Protein AF-H8MP81-F1 (afdb_monomer_lite)

Structure (mmCIF, N/CA/C/O backbone):
data_AF-H8MP81-F1
#
_entry.id   AF-H8MP81-F1
#
loop_
_atom_site.group_PDB
_atom_site.id
_atom_site.type_symbol
_atom_site.label_atom_id
_atom_site.label_alt_id
_atom_site.label_comp_id
_atom_site.label_asym_id
_atom_site.label_entity_id
_atom_site.label_seq_id
_atom_site.pdbx_PDB_ins_code
_atom_site.Cartn_x
_atom_site.Cartn_y
_atom_site.Cartn_z
_atom_site.occupancy
_atom_site.B_iso_or_equiv
_atom_site.auth_seq_id
_atom_site.auth_comp_id
_atom_site.auth_asym_id
_atom_site.auth_atom_id
_atom_site.pdbx_PDB_model_num
ATOM 1 N N . MET A 1 1 ? 24.046 58.058 51.907 1.00 34.78 1 MET A N 1
ATOM 2 C CA . MET A 1 1 ? 24.015 58.567 50.521 1.00 34.78 1 MET A CA 1
ATOM 3 C C . MET A 1 1 ? 23.680 57.389 49.616 1.00 34.78 1 MET A C 1
ATOM 5 O O . MET A 1 1 ? 24.263 56.331 49.802 1.00 34.78 1 MET A O 1
ATOM 9 N N . MET A 1 2 ? 22.664 57.561 48.766 1.00 28.52 2 MET A N 1
ATOM 10 C CA . MET A 1 2 ? 22.106 56.605 47.792 1.00 28.52 2 MET A CA 1
ATOM 11 C C . MET A 1 2 ? 23.199 55.930 46.937 1.00 28.52 2 MET A C 1
ATOM 13 O O . MET A 1 2 ? 24.209 56.555 46.632 1.00 28.52 2 MET A O 1
ATOM 17 N N . THR A 1 3 ? 23.035 54.682 46.492 1.00 39.72 3 THR A N 1
ATOM 18 C CA . THR A 1 3 ? 22.294 54.417 45.245 1.00 39.72 3 THR A CA 1
ATOM 19 C C . THR A 1 3 ? 21.855 52.957 45.099 1.00 39.72 3 THR A C 1
ATOM 21 O O . THR A 1 3 ? 22.598 52.015 45.353 1.00 39.72 3 THR A O 1
ATOM 24 N N . VAL A 1 4 ? 20.603 52.829 44.660 1.00 44.84 4 VAL A N 1
ATOM 25 C CA . VAL A 1 4 ? 19.911 51.641 44.158 1.00 44.84 4 VAL A CA 1
ATOM 26 C C . VAL A 1 4 ? 20.206 51.504 42.665 1.00 44.84 4 VAL A C 1
ATOM 28 O O . VAL A 1 4 ? 20.063 52.489 41.952 1.00 44.84 4 VAL A O 1
ATOM 31 N N . LEU A 1 5 ? 20.517 50.292 42.204 1.00 43.53 5 LEU A N 1
ATOM 32 C CA . LEU A 1 5 ? 20.349 49.778 40.833 1.00 43.53 5 LEU A CA 1
ATOM 33 C C . LEU A 1 5 ? 20.206 48.252 41.020 1.00 43.53 5 LEU A C 1
ATOM 35 O O . LEU A 1 5 ? 21.122 47.618 41.525 1.00 43.53 5 LEU A O 1
ATOM 39 N N . GLY A 1 6 ? 19.069 47.591 40.809 1.00 32.28 6 GLY A N 1
ATOM 40 C CA . GLY A 1 6 ? 18.076 47.801 39.761 1.00 32.28 6 GLY A CA 1
ATOM 41 C C . GLY A 1 6 ? 18.471 46.938 38.565 1.00 32.28 6 GLY A C 1
ATOM 42 O O . GLY A 1 6 ? 19.301 47.357 37.769 1.00 32.28 6 GLY A O 1
ATOM 43 N N . GLY A 1 7 ? 17.918 45.727 38.452 1.00 33.25 7 GLY A N 1
ATOM 44 C CA . GLY A 1 7 ? 18.280 44.824 37.357 1.00 33.25 7 GLY A CA 1
ATOM 45 C C . GLY A 1 7 ? 17.486 43.525 37.336 1.00 33.25 7 GLY A C 1
ATOM 46 O O . GLY A 1 7 ? 17.995 42.485 37.728 1.00 33.25 7 GLY A O 1
ATOM 47 N N . LEU A 1 8 ? 16.226 43.642 36.910 1.00 37.16 8 LEU A N 1
ATOM 48 C CA . LEU A 1 8 ? 15.264 42.611 36.505 1.00 37.16 8 LEU A CA 1
ATOM 49 C C . LEU A 1 8 ? 15.787 41.159 36.418 1.00 37.16 8 LEU A C 1
ATOM 51 O O . LEU A 1 8 ? 16.390 40.755 35.423 1.00 37.16 8 LEU A O 1
ATOM 55 N N . LEU A 1 9 ? 15.380 40.328 37.379 1.00 33.88 9 LEU A N 1
ATOM 56 C CA . LEU A 1 9 ? 15.193 38.897 37.147 1.00 33.88 9 LEU A CA 1
ATOM 57 C C . LEU A 1 9 ? 13.964 38.733 36.246 1.00 33.88 9 LEU A C 1
ATOM 59 O O . LEU A 1 9 ? 12.824 38.785 36.707 1.00 33.88 9 LEU A O 1
ATOM 63 N N . TRP A 1 10 ? 14.202 38.555 34.947 1.00 36.31 10 TRP A N 1
ATOM 64 C CA . TRP A 1 10 ? 13.213 37.971 34.051 1.00 36.31 10 TRP A CA 1
ATOM 65 C C . TRP A 1 10 ? 12.932 36.548 34.533 1.00 36.31 10 TRP A C 1
ATOM 67 O O . TRP A 1 10 ? 13.616 35.595 34.165 1.00 36.31 10 TRP A O 1
ATOM 77 N N . VAL A 1 11 ? 11.911 36.403 35.374 1.00 35.88 11 VAL A N 1
ATOM 78 C CA . VAL A 1 11 ? 11.232 35.127 35.564 1.00 35.88 11 VAL A CA 1
ATOM 79 C C . VAL A 1 11 ? 10.499 34.862 34.255 1.00 35.88 11 VAL A C 1
ATOM 81 O O . VAL A 1 11 ? 9.340 35.228 34.073 1.00 35.88 11 VAL A O 1
ATOM 84 N N . LEU A 1 12 ? 11.209 34.262 33.300 1.00 34.91 12 LEU A N 1
ATOM 85 C CA . LEU A 1 12 ? 10.571 33.491 32.249 1.00 34.91 12 LEU A CA 1
ATOM 86 C C . LEU A 1 12 ? 9.786 32.403 32.974 1.00 34.91 12 LEU A C 1
ATOM 88 O O . LEU A 1 12 ? 10.341 31.393 33.405 1.00 34.91 12 LEU A O 1
ATOM 92 N N . ALA A 1 13 ? 8.490 32.647 33.146 1.00 37.44 13 ALA A N 1
ATOM 93 C CA . ALA A 1 13 ? 7.518 31.607 33.387 1.00 37.44 13 ALA A CA 1
ATOM 94 C C . ALA A 1 13 ? 7.600 30.654 32.189 1.00 37.44 13 ALA A C 1
ATOM 96 O O . ALA A 1 13 ? 6.903 30.812 31.188 1.00 37.44 13 ALA A O 1
ATOM 97 N N . ALA A 1 14 ? 8.514 29.689 32.269 1.00 35.19 14 ALA A N 1
ATOM 98 C CA . ALA A 1 14 ? 8.472 28.499 31.456 1.00 35.19 14 ALA A CA 1
ATOM 99 C C . ALA A 1 14 ? 7.165 27.803 31.833 1.00 35.19 14 ALA A C 1
ATOM 101 O O . ALA A 1 14 ? 7.083 27.080 32.824 1.00 35.19 14 ALA A O 1
ATOM 102 N N . THR A 1 15 ? 6.107 28.084 31.070 1.00 37.59 15 THR A N 1
ATOM 103 C CA . THR A 1 15 ? 4.918 27.241 31.052 1.00 37.59 15 THR A CA 1
ATOM 104 C C . THR A 1 15 ? 5.414 25.809 30.889 1.00 37.59 15 THR A C 1
ATOM 106 O O . THR A 1 15 ? 6.125 25.547 29.910 1.00 37.59 15 THR A O 1
ATOM 109 N N . PRO A 1 16 ? 5.120 24.895 31.826 1.00 38.50 16 PRO A N 1
ATOM 110 C CA . PRO A 1 16 ? 5.624 23.542 31.724 1.00 38.50 16 PRO A CA 1
ATOM 111 C C . PRO A 1 16 ? 5.117 22.956 30.408 1.00 38.50 16 PRO A C 1
ATOM 113 O O . PRO A 1 16 ? 3.931 23.049 30.080 1.00 38.50 16 PRO A O 1
ATOM 116 N N . VAL A 1 17 ? 6.037 22.391 29.628 1.00 42.25 17 VAL A N 1
ATOM 117 C CA . VAL A 1 17 ? 5.762 21.633 28.405 1.00 42.25 17 VAL A CA 1
ATOM 118 C C . VAL A 1 17 ? 5.064 20.331 28.811 1.00 42.25 17 VAL A C 1
ATOM 120 O O . VAL A 1 17 ? 5.623 19.245 28.760 1.00 42.25 17 VAL A O 1
ATOM 123 N N . ALA A 1 18 ? 3.822 20.436 29.266 1.00 49.28 18 ALA A N 1
ATOM 124 C CA . ALA A 1 18 ? 2.938 19.318 29.544 1.00 49.28 18 ALA A CA 1
ATOM 125 C C . ALA A 1 18 ? 2.019 19.139 28.333 1.00 49.28 18 ALA A C 1
ATOM 127 O O . ALA A 1 18 ? 0.851 19.508 28.396 1.00 49.28 18 ALA A O 1
ATOM 128 N N . LYS A 1 19 ? 2.540 18.698 27.177 1.00 52.09 19 LYS A N 1
ATOM 129 C CA . LYS A 1 19 ? 1.714 18.654 25.949 1.00 52.09 19 LYS A CA 1
ATOM 130 C C . LYS A 1 19 ? 1.738 17.383 25.092 1.00 52.09 19 LYS A C 1
ATOM 132 O O . LYS A 1 19 ? 0.709 17.136 24.477 1.00 52.09 19 LYS A O 1
ATOM 137 N N . PRO A 1 20 ? 2.763 16.507 25.077 1.00 67.19 20 PRO A N 1
ATOM 138 C CA . PRO A 1 20 ? 2.643 15.268 24.301 1.00 67.19 20 PRO A CA 1
ATOM 139 C C . PRO A 1 20 ? 1.591 14.318 24.892 1.00 67.19 20 PRO A C 1
ATOM 141 O O . PRO A 1 20 ? 0.721 13.836 24.174 1.00 67.19 20 PRO A O 1
ATOM 144 N N . GLN A 1 21 ? 1.633 14.107 26.212 1.00 81.94 21 GLN A N 1
ATOM 145 C CA . GLN A 1 21 ? 0.757 13.147 26.884 1.00 81.94 21 GLN A CA 1
ATOM 146 C C . GLN A 1 21 ? -0.683 13.661 27.016 1.00 81.94 21 GLN A C 1
ATOM 148 O O . GLN A 1 21 ? -1.619 12.931 26.715 1.00 81.94 21 GLN A O 1
ATOM 153 N N . GLY A 1 22 ? -0.871 14.936 27.377 1.00 84.75 22 GLY A N 1
ATOM 154 C CA . GLY A 1 22 ? -2.209 15.516 27.540 1.00 84.75 22 GLY A CA 1
ATOM 155 C C . GLY A 1 22 ? -3.032 15.526 26.247 1.00 84.75 22 GLY A C 1
ATOM 156 O O . GLY A 1 22 ? -4.231 15.263 26.280 1.00 84.75 22 GLY A O 1
ATOM 157 N N . GLU A 1 23 ? -2.396 15.764 25.095 1.00 88.88 23 GLU A N 1
ATOM 158 C CA . GLU A 1 23 ? -3.060 15.660 23.789 1.00 88.88 23 GLU A CA 1
ATOM 159 C C . GLU A 1 23 ? -3.411 14.209 23.432 1.00 88.88 23 GLU A C 1
ATOM 161 O O . GLU A 1 23 ? -4.484 13.959 22.881 1.00 88.88 23 GLU A O 1
ATOM 166 N N . MET A 1 24 ? -2.540 13.248 23.764 1.00 90.06 24 MET A N 1
ATOM 167 C CA . MET A 1 24 ? -2.829 11.824 23.575 1.00 90.06 24 MET A CA 1
ATOM 168 C C . MET A 1 24 ? -4.005 11.370 24.440 1.00 90.06 24 MET A C 1
ATOM 170 O O . MET A 1 24 ? -4.917 10.727 23.927 1.00 90.06 24 MET A O 1
ATOM 174 N N . ASP A 1 25 ? -4.030 11.745 25.717 1.00 92.50 25 ASP A N 1
ATOM 175 C CA . ASP A 1 25 ? -5.102 11.376 26.644 1.00 92.50 25 ASP A CA 1
ATOM 176 C C . ASP A 1 25 ? -6.438 12.017 26.239 1.00 92.50 25 ASP A C 1
ATOM 178 O O . ASP A 1 25 ? -7.484 11.362 26.266 1.00 92.50 25 ASP A O 1
ATOM 182 N N . ALA A 1 26 ? -6.411 13.279 25.793 1.00 93.44 26 ALA A N 1
ATOM 183 C CA . ALA A 1 26 ? -7.585 13.959 25.254 1.00 93.44 26 ALA A CA 1
ATOM 184 C C . ALA A 1 26 ? -8.108 13.269 23.986 1.00 93.44 26 ALA A C 1
ATOM 186 O O . ALA A 1 26 ? -9.315 13.054 23.863 1.00 93.44 26 ALA A O 1
ATOM 187 N N . ALA A 1 27 ? -7.217 12.870 23.074 1.00 95.12 27 ALA A N 1
ATOM 188 C CA . ALA A 1 27 ? -7.598 12.134 21.875 1.00 95.12 27 ALA A CA 1
ATOM 189 C C . ALA A 1 27 ? -8.156 10.739 22.216 1.00 95.12 27 ALA A C 1
ATOM 191 O O . ALA A 1 27 ? -9.198 10.360 21.692 1.00 95.12 27 ALA A O 1
ATOM 192 N N . LEU A 1 28 ? -7.551 9.996 23.149 1.00 96.06 28 LEU A N 1
ATOM 193 C CA . LEU A 1 28 ? -8.087 8.711 23.618 1.00 96.06 28 LEU A CA 1
ATOM 194 C C . LEU A 1 28 ? -9.471 8.863 24.264 1.00 96.06 28 LEU A C 1
ATOM 196 O O . LEU A 1 28 ? -10.372 8.063 24.013 1.00 96.06 28 LEU A O 1
ATOM 200 N N . LYS A 1 29 ? -9.680 9.919 25.056 1.00 95.69 29 LYS A N 1
ATOM 201 C CA . LYS A 1 29 ? -10.996 10.240 25.621 1.00 95.69 29 LYS A CA 1
ATOM 202 C C . LYS A 1 29 ? -12.010 10.573 24.523 1.00 95.69 29 LYS A C 1
ATOM 204 O O . LYS A 1 29 ? -13.138 10.090 24.571 1.00 95.69 29 LYS A O 1
ATOM 209 N N . ALA A 1 30 ? -11.599 11.342 23.517 1.00 95.62 30 ALA A N 1
ATOM 210 C CA . ALA A 1 30 ? -12.422 11.682 22.363 1.00 95.62 30 ALA A CA 1
ATOM 211 C C . ALA A 1 30 ? -12.805 10.449 21.526 1.00 95.62 30 ALA A C 1
ATOM 213 O O . ALA A 1 30 ? -13.940 10.376 21.068 1.00 95.62 30 ALA A O 1
ATOM 214 N N . VAL A 1 31 ? -11.924 9.450 21.394 1.00 96.19 31 VAL A N 1
ATOM 215 C CA . VAL A 1 31 ? -12.270 8.146 20.794 1.00 96.19 31 VAL A CA 1
ATOM 216 C C . VAL A 1 31 ? -13.398 7.460 21.571 1.00 96.19 31 VAL A C 1
ATOM 218 O O . VAL A 1 31 ? -14.318 6.917 20.964 1.00 96.19 31 VAL A O 1
ATOM 221 N N . LYS A 1 32 ? -13.360 7.516 22.907 1.00 94.75 32 LYS A N 1
ATOM 222 C CA . LYS A 1 32 ? -14.343 6.843 23.765 1.00 94.75 32 LYS A CA 1
ATOM 223 C C . LYS A 1 32 ? -15.729 7.481 23.710 1.00 94.75 32 LYS A C 1
ATOM 225 O O . LYS A 1 32 ? -16.732 6.775 23.628 1.00 94.75 32 LYS A O 1
ATOM 230 N N . THR A 1 33 ? -15.784 8.809 23.821 1.00 94.44 33 THR A N 1
ATOM 231 C CA . THR A 1 33 ? -17.034 9.544 24.089 1.00 94.44 33 THR A CA 1
ATOM 232 C C . THR A 1 33 ? -17.456 10.499 22.978 1.00 94.44 33 THR A C 1
ATOM 234 O O . THR A 1 33 ? -18.551 11.046 23.043 1.00 94.44 33 THR A O 1
ATOM 237 N N . GLY A 1 34 ? -16.589 10.768 22.001 1.00 92.00 34 GLY A N 1
ATOM 238 C CA . GLY A 1 34 ? -16.862 11.716 20.926 1.00 92.00 34 GLY A CA 1
ATOM 239 C C . GLY A 1 34 ? -17.857 11.184 19.897 1.00 92.00 34 GLY A C 1
ATOM 240 O O . GLY A 1 34 ? -18.034 9.974 19.731 1.00 92.00 34 GLY A O 1
ATOM 241 N N . ASP A 1 35 ? -18.479 12.103 19.160 1.00 94.94 35 ASP A N 1
ATOM 242 C CA . ASP A 1 35 ? -19.270 11.777 17.973 1.00 94.94 35 ASP A CA 1
ATOM 243 C C . ASP A 1 35 ? -18.386 11.283 16.811 1.00 94.94 35 ASP A C 1
ATOM 245 O O . ASP A 1 35 ? -17.156 11.303 16.878 1.00 94.94 35 ASP A O 1
ATOM 249 N N . ALA A 1 36 ? -19.001 10.825 15.718 1.00 91.44 36 ALA A N 1
ATOM 250 C CA . ALA A 1 36 ? -18.266 10.235 14.596 1.00 91.44 36 ALA A CA 1
ATOM 251 C C . ALA A 1 36 ? -17.213 11.181 13.987 1.00 91.44 36 ALA A C 1
ATOM 253 O O . ALA A 1 36 ? -16.155 10.726 13.549 1.00 91.44 36 ALA A O 1
ATOM 254 N N . LYS A 1 37 ? -17.480 12.493 13.966 1.00 93.62 37 LYS A N 1
ATOM 255 C CA . LYS A 1 37 ? -16.537 13.493 13.451 1.00 93.62 37 LYS A CA 1
ATOM 256 C C . LYS A 1 37 ? -15.353 13.655 14.405 1.00 93.62 37 LYS A C 1
ATOM 258 O O . LYS A 1 37 ? -14.206 13.503 13.995 1.00 93.62 37 LYS A O 1
ATOM 263 N N . THR A 1 38 ? -15.642 13.857 15.685 1.00 95.12 38 THR A N 1
ATOM 264 C CA . THR A 1 38 ? -14.655 14.027 16.754 1.00 95.12 38 THR A CA 1
ATOM 265 C C . THR A 1 38 ? -13.757 12.797 16.892 1.00 95.12 38 THR A C 1
ATOM 267 O O . THR A 1 38 ? -12.546 12.933 17.068 1.00 95.12 38 THR A O 1
ATOM 270 N N . ARG A 1 39 ? -14.310 11.583 16.751 1.00 95.31 39 ARG A N 1
ATOM 271 C CA . ARG A 1 39 ? -13.523 10.339 16.761 1.00 95.31 39 ARG A CA 1
ATOM 272 C C . ARG A 1 39 ? -12.552 10.258 15.589 1.00 95.31 39 ARG A C 1
ATOM 274 O O . ARG A 1 39 ? -11.394 9.908 15.797 1.00 95.31 39 ARG A O 1
ATOM 281 N N . LYS A 1 40 ? -12.974 10.626 14.373 1.00 92.75 40 LYS A N 1
ATOM 282 C CA . LYS A 1 40 ? -12.080 10.663 13.200 1.00 92.75 40 LYS A CA 1
ATOM 283 C C . LYS A 1 40 ? -10.907 11.624 13.401 1.00 92.75 40 LYS A C 1
ATOM 285 O O . LYS A 1 40 ? -9.766 11.250 13.122 1.00 92.75 40 LYS A O 1
ATOM 290 N N . ASP A 1 41 ? -11.164 12.811 13.946 1.00 93.06 41 ASP A N 1
ATOM 291 C CA . ASP A 1 41 ? -10.116 13.789 14.265 1.00 93.06 41 ASP A CA 1
ATOM 292 C C . ASP A 1 41 ? -9.168 13.271 15.364 1.00 93.06 41 ASP A C 1
ATOM 294 O O . ASP A 1 41 ? -7.943 13.440 15.290 1.00 93.06 41 ASP A O 1
ATOM 298 N N . ALA A 1 42 ? -9.714 12.564 16.357 1.00 95.12 42 ALA A N 1
ATOM 299 C CA . ALA A 1 42 ? -8.934 11.916 17.403 1.00 95.12 42 ALA A CA 1
ATOM 300 C C . ALA A 1 42 ? -8.028 10.806 16.842 1.00 95.12 42 ALA A C 1
ATOM 302 O O . ALA A 1 42 ? -6.826 10.810 17.108 1.00 95.12 42 ALA A O 1
ATOM 303 N N . TYR A 1 43 ? -8.548 9.911 15.998 1.00 94.38 43 TYR A N 1
ATOM 304 C CA . TYR A 1 43 ? -7.752 8.890 15.306 1.00 94.38 43 TYR A CA 1
ATOM 305 C C . TYR A 1 43 ? -6.629 9.507 14.465 1.00 94.38 43 TYR A C 1
ATOM 307 O O . TYR A 1 43 ? -5.493 9.035 14.521 1.00 94.38 43 TYR A O 1
ATOM 315 N N . ALA A 1 44 ? -6.905 10.590 13.729 1.00 90.88 44 ALA A N 1
ATOM 316 C CA . ALA A 1 44 ? -5.884 11.304 12.963 1.00 90.88 44 ALA A CA 1
ATOM 317 C C . ALA A 1 44 ? -4.771 11.859 13.870 1.00 90.88 44 ALA A C 1
ATOM 319 O O . ALA A 1 44 ? -3.586 11.780 13.535 1.00 90.88 44 ALA A O 1
ATOM 320 N N . THR A 1 45 ? -5.144 12.395 15.033 1.00 91.81 45 THR A N 1
ATOM 321 C CA . THR A 1 45 ? -4.203 12.905 16.040 1.00 91.81 45 THR A CA 1
ATOM 322 C C . THR A 1 45 ? -3.337 11.780 16.607 1.00 91.81 45 THR A C 1
ATOM 324 O O . THR A 1 45 ? -2.109 11.879 16.585 1.00 91.81 45 THR A O 1
ATOM 327 N N . LEU A 1 46 ? -3.949 10.671 17.029 1.00 91.50 46 LEU A N 1
ATOM 328 C CA . LEU A 1 46 ? -3.249 9.492 17.553 1.00 91.50 46 LEU A CA 1
ATOM 329 C C . LEU A 1 46 ? -2.303 8.882 16.508 1.00 91.50 46 LEU A C 1
ATOM 331 O O . LEU A 1 46 ? -1.156 8.552 16.820 1.00 91.50 46 LEU A O 1
ATOM 335 N N . TRP A 1 47 ? -2.733 8.816 15.244 1.00 88.25 47 TRP A N 1
ATOM 336 C CA . TRP A 1 47 ? -1.893 8.370 14.136 1.00 88.25 47 TRP A CA 1
ATOM 337 C C . TRP A 1 47 ? -0.636 9.235 13.976 1.00 88.25 47 TRP A C 1
ATOM 339 O O . TRP A 1 47 ? 0.473 8.690 13.917 1.00 88.25 47 TRP A O 1
ATOM 349 N N . LYS A 1 48 ? -0.796 10.568 13.929 1.00 87.06 48 LYS A N 1
ATOM 350 C CA . LYS A 1 48 ? 0.313 11.535 13.800 1.00 87.06 48 LYS A CA 1
ATOM 351 C C . LYS A 1 48 ? 1.302 11.444 14.963 1.00 87.06 48 LYS A C 1
ATOM 353 O O . LYS A 1 48 ? 2.485 11.706 14.776 1.00 87.06 48 LYS A O 1
ATOM 358 N N . ARG A 1 49 ? 0.828 11.043 16.144 1.00 85.31 49 ARG A N 1
ATOM 359 C CA . ARG A 1 49 ? 1.644 10.808 17.345 1.00 85.31 49 ARG A CA 1
ATOM 360 C C . ARG A 1 49 ? 2.277 9.412 17.403 1.00 85.31 49 ARG A C 1
ATOM 362 O O . ARG A 1 49 ? 2.953 9.101 18.374 1.00 85.31 49 ARG A O 1
ATOM 369 N N . GLY A 1 50 ? 2.098 8.587 16.371 1.00 83.25 50 GLY A N 1
ATOM 370 C CA . GLY A 1 50 ? 2.743 7.276 16.267 1.00 83.25 50 GLY A CA 1
ATOM 371 C C . GLY A 1 50 ? 2.016 6.139 16.988 1.00 83.25 50 GLY A C 1
ATOM 372 O O . GLY A 1 50 ? 2.568 5.048 17.073 1.00 83.25 50 GLY A O 1
ATOM 373 N N . MET A 1 51 ? 0.784 6.342 17.471 1.00 86.81 51 MET A N 1
ATOM 374 C CA . MET A 1 51 ? 0.006 5.269 18.100 1.00 86.81 51 MET A CA 1
ATOM 375 C C . MET A 1 51 ? -0.420 4.224 17.066 1.00 86.81 51 MET A C 1
ATOM 377 O O . MET A 1 51 ? -0.973 4.576 16.021 1.00 86.81 51 MET A O 1
ATOM 381 N N . ARG A 1 52 ? -0.149 2.951 17.348 1.00 86.75 52 ARG A N 1
ATOM 382 C CA . ARG A 1 52 ? -0.475 1.808 16.490 1.00 86.75 52 ARG A CA 1
ATOM 383 C C . ARG A 1 52 ? -0.958 0.656 17.357 1.00 86.75 52 ARG A C 1
ATOM 385 O O . ARG A 1 52 ? -0.447 0.468 18.462 1.00 86.75 52 ARG A O 1
ATOM 392 N N . VAL A 1 53 ? -1.875 -0.150 16.835 1.00 89.44 53 VAL A N 1
ATOM 393 C CA . VAL A 1 53 ? -2.221 -1.429 17.466 1.00 89.44 53 VAL A CA 1
ATOM 394 C C . VAL A 1 53 ? -1.135 -2.439 17.120 1.00 89.44 53 VAL A C 1
ATOM 396 O O . VAL A 1 53 ? -0.811 -2.637 15.949 1.00 89.44 53 VAL A O 1
ATOM 399 N N . SER A 1 54 ? -0.561 -3.075 18.139 1.00 82.44 54 SER A N 1
ATOM 400 C CA . SER A 1 54 ? 0.412 -4.147 17.927 1.00 82.44 54 SER A CA 1
ATOM 401 C C . SER A 1 54 ? -0.315 -5.417 17.496 1.00 82.44 54 SER A C 1
ATOM 403 O O . SER A 1 54 ? -1.137 -5.939 18.243 1.00 82.44 54 SER A O 1
ATOM 405 N N . ILE A 1 55 ? -0.003 -5.906 16.297 1.00 82.44 55 ILE A N 1
ATOM 406 C CA . ILE A 1 55 ? -0.517 -7.170 15.765 1.00 82.44 55 ILE A CA 1
ATOM 407 C C . ILE A 1 55 ? 0.651 -8.163 15.719 1.00 82.44 55 ILE A C 1
ATOM 409 O O . ILE A 1 55 ? 1.716 -7.803 15.200 1.00 82.44 55 ILE A O 1
ATOM 413 N N . PRO A 1 56 ? 0.503 -9.389 16.252 1.00 79.62 56 PRO A N 1
ATOM 414 C CA . PRO A 1 56 ? 1.554 -10.393 16.169 1.00 79.62 56 PRO A CA 1
ATOM 415 C C . PRO A 1 56 ? 1.930 -10.667 14.709 1.00 79.62 56 PRO A C 1
ATOM 417 O O . PRO A 1 56 ? 1.065 -10.825 13.852 1.00 79.62 56 PRO A O 1
ATOM 420 N N . ARG A 1 57 ? 3.234 -10.747 14.415 1.00 65.38 57 ARG A N 1
ATOM 421 C CA . ARG A 1 57 ? 3.724 -10.999 13.045 1.00 65.38 57 ARG A CA 1
ATOM 422 C C . ARG A 1 57 ? 3.391 -12.403 12.532 1.00 65.38 57 ARG A C 1
ATOM 424 O O . ARG A 1 57 ? 3.349 -12.606 11.324 1.00 65.38 57 ARG A O 1
ATOM 431 N N . VAL A 1 58 ? 3.188 -13.347 13.449 1.00 63.81 58 VAL A N 1
ATOM 432 C CA . VAL A 1 58 ? 2.857 -14.749 13.187 1.00 63.81 58 VAL A CA 1
ATOM 433 C C . VAL A 1 58 ? 1.745 -15.114 14.165 1.00 63.81 58 VAL A C 1
ATOM 435 O O . VAL A 1 58 ? 2.015 -15.400 15.327 1.00 63.81 58 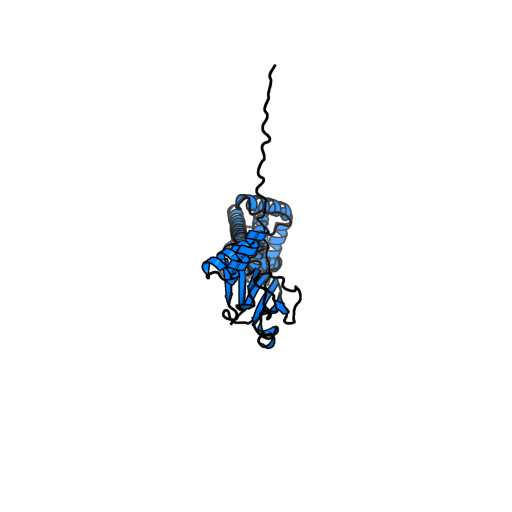VAL A O 1
ATOM 438 N N . ALA A 1 59 ? 0.490 -15.010 13.741 1.00 61.38 59 ALA A N 1
ATOM 439 C CA . ALA A 1 59 ? -0.646 -15.456 14.541 1.00 61.38 59 ALA A CA 1
ATOM 440 C C . ALA A 1 59 ? -1.596 -16.241 13.647 1.00 61.38 59 ALA A C 1
ATOM 442 O O . ALA A 1 59 ? -2.345 -15.649 12.883 1.00 61.38 59 ALA A O 1
ATOM 443 N N . SER A 1 60 ? -1.534 -17.567 13.737 1.00 64.69 60 SER A N 1
ATOM 444 C CA . SER A 1 60 ? -2.590 -18.466 13.260 1.00 64.69 60 SER A CA 1
ATOM 445 C C . SER A 1 60 ? -3.737 -18.576 14.278 1.00 64.69 60 SER A C 1
ATOM 447 O O . SER A 1 60 ? -4.881 -18.839 13.915 1.00 64.69 60 SER A O 1
ATOM 449 N N . GLU A 1 61 ? -3.443 -18.331 15.556 1.00 86.25 61 GLU A N 1
ATOM 450 C CA . GLU A 1 61 ? -4.392 -18.369 16.670 1.00 86.25 61 GLU A CA 1
ATOM 451 C C . GLU A 1 61 ? -5.087 -17.010 16.888 1.00 86.25 61 GLU A C 1
ATOM 453 O O . GLU A 1 61 ? -4.475 -15.958 16.669 1.00 86.25 61 GLU A O 1
ATOM 458 N N . PRO A 1 62 ? -6.345 -17.000 17.372 1.00 93.19 62 PRO A N 1
ATOM 459 C CA . PRO A 1 62 ? -6.985 -15.800 17.897 1.00 93.19 62 PRO A CA 1
ATOM 460 C C . PRO A 1 62 ? -6.162 -15.129 18.998 1.00 93.19 62 PRO A C 1
ATOM 462 O O . PRO A 1 62 ? -5.622 -15.797 19.879 1.00 93.19 62 PRO A O 1
ATOM 465 N N . PHE A 1 63 ? -6.144 -13.801 19.009 1.00 94.25 63 PHE A N 1
ATOM 466 C CA . PHE A 1 63 ? -5.511 -13.006 20.055 1.00 94.25 63 PHE A CA 1
ATOM 467 C C . PHE A 1 63 ? -6.425 -11.875 20.527 1.00 94.25 63 PHE A C 1
ATOM 469 O O . PHE A 1 63 ? -7.251 -11.349 19.783 1.00 94.25 63 PHE A O 1
ATOM 476 N N . ALA A 1 64 ? -6.267 -11.507 21.794 1.00 93.81 64 ALA A N 1
ATOM 477 C CA . ALA A 1 64 ? -7.037 -10.455 22.436 1.00 93.81 64 ALA A CA 1
ATOM 478 C C . ALA A 1 64 ? -6.396 -9.081 22.190 1.00 93.81 64 ALA A C 1
ATOM 480 O O . ALA A 1 64 ? -5.228 -8.856 22.509 1.00 93.81 64 ALA A O 1
ATOM 481 N N . LEU A 1 65 ? -7.178 -8.143 21.667 1.00 93.31 65 LEU A N 1
ATOM 482 C CA . LEU A 1 65 ? -6.827 -6.737 21.534 1.00 93.31 65 LEU A CA 1
ATOM 483 C C . LEU A 1 65 ? -7.420 -5.938 22.691 1.00 93.31 65 LEU A C 1
ATOM 485 O O . LEU A 1 65 ? -8.618 -5.998 22.975 1.00 93.31 65 LEU A O 1
ATOM 489 N N . GLN A 1 66 ? -6.558 -5.157 23.334 1.00 90.44 66 GLN A N 1
ATOM 490 C CA . GLN A 1 66 ? -6.912 -4.282 24.444 1.00 90.44 66 GLN A CA 1
ATOM 491 C C . GLN A 1 66 ? -6.798 -2.816 24.031 1.00 90.44 66 GLN A C 1
ATOM 493 O O . GLN A 1 66 ? -5.905 -2.431 23.272 1.00 90.44 66 GLN A O 1
ATOM 498 N N . GLY A 1 67 ? -7.712 -1.996 24.547 1.00 90.19 67 GLY A N 1
ATOM 499 C CA . GLY A 1 67 ? -7.659 -0.549 24.390 1.00 90.19 67 GLY A CA 1
ATOM 500 C C . GLY A 1 67 ? -6.670 0.068 25.386 1.00 90.19 67 GLY A C 1
ATOM 501 O O . GLY A 1 67 ? -6.632 -0.350 26.546 1.00 90.19 67 GLY A O 1
ATOM 502 N N . PRO A 1 68 ? -5.860 1.060 24.984 1.00 91.69 68 PRO A N 1
ATOM 503 C CA . PRO A 1 68 ? -4.917 1.705 25.890 1.00 91.69 68 PRO A CA 1
ATOM 504 C C . PRO A 1 68 ? -5.621 2.658 26.868 1.00 91.69 68 PRO A C 1
ATOM 506 O O . PRO A 1 68 ? -6.560 3.370 26.503 1.00 91.69 68 PRO A O 1
ATOM 509 N N . GLY A 1 69 ? -5.114 2.731 28.103 1.00 90.12 69 GLY A N 1
ATOM 510 C CA . GLY A 1 69 ? -5.509 3.735 29.097 1.00 90.12 69 GLY A CA 1
ATOM 511 C C . GLY A 1 69 ? -7.022 3.806 29.309 1.00 90.12 69 GLY A C 1
ATOM 512 O O . GLY A 1 69 ? -7.652 2.835 29.725 1.00 90.12 69 GLY A O 1
ATOM 513 N N . VAL A 1 70 ? -7.620 4.957 28.986 1.00 91.75 70 VAL A N 1
ATOM 514 C CA . VAL A 1 70 ? -9.066 5.201 29.145 1.00 91.75 70 VAL A CA 1
ATOM 515 C C . VAL A 1 70 ? -9.951 4.307 28.269 1.00 91.75 70 VAL A C 1
ATOM 517 O O . VAL A 1 70 ? -11.141 4.189 28.560 1.00 91.75 70 VAL A O 1
ATOM 520 N N . LEU A 1 71 ? -9.402 3.674 27.228 1.00 92.38 71 LEU A N 1
ATOM 521 C CA . LEU A 1 71 ? -10.105 2.725 26.355 1.00 92.38 71 LEU A CA 1
ATOM 522 C C . LEU A 1 71 ? -10.021 1.273 26.843 1.00 92.38 71 LEU A C 1
ATOM 524 O O . LEU A 1 71 ? -10.584 0.390 26.202 1.00 92.38 71 LEU A O 1
ATOM 528 N N . SER A 1 72 ? -9.322 1.005 27.948 1.00 90.94 72 SER A N 1
ATOM 529 C CA . SER A 1 72 ? -9.259 -0.342 28.523 1.00 90.94 72 SER A CA 1
ATOM 530 C C . SER A 1 72 ? -10.652 -0.857 28.901 1.00 90.94 72 SER A C 1
ATOM 532 O O . SER A 1 72 ? -11.522 -0.096 29.338 1.00 90.94 72 SER A O 1
ATOM 534 N N . CYS A 1 73 ? -10.860 -2.160 28.708 1.00 89.19 73 CYS A N 1
ATOM 535 C CA . CYS A 1 73 ? -12.121 -2.833 28.982 1.00 89.19 73 CYS A CA 1
ATOM 536 C C . CYS A 1 73 ? -11.861 -4.198 29.632 1.00 89.19 73 CYS A C 1
ATOM 538 O O . CYS A 1 73 ? -10.881 -4.848 29.266 1.00 89.19 73 CYS A O 1
ATOM 540 N N . PRO A 1 74 ? -12.727 -4.676 30.547 1.00 90.31 74 PRO A N 1
ATOM 541 C CA . PRO A 1 74 ? -12.602 -6.030 31.089 1.00 90.31 74 PRO A CA 1
ATOM 542 C C . PRO A 1 74 ? -12.651 -7.107 29.997 1.00 90.31 74 PRO A C 1
ATOM 544 O O . PRO A 1 74 ? -11.956 -8.116 30.084 1.00 90.31 74 PRO A O 1
ATOM 547 N N . SER A 1 75 ? -13.441 -6.864 28.949 1.00 91.44 75 SER A N 1
ATOM 548 C CA . SER A 1 75 ? -13.578 -7.751 27.796 1.00 91.44 75 SER A CA 1
ATOM 549 C C . SER A 1 75 ? -12.739 -7.236 26.621 1.00 91.44 75 SER A C 1
ATOM 551 O O . SER A 1 75 ? -12.963 -6.106 26.176 1.00 91.44 75 SER A O 1
ATOM 553 N N . PRO A 1 76 ? -11.780 -8.023 26.102 1.00 93.69 76 PRO A N 1
ATOM 554 C CA . PRO A 1 76 ? -11.035 -7.646 24.908 1.00 93.69 76 PRO A CA 1
ATOM 555 C C . PRO A 1 76 ? -11.908 -7.715 23.655 1.00 93.69 76 PRO A C 1
ATOM 557 O O . PRO A 1 76 ? -12.953 -8.361 23.636 1.00 93.69 76 PRO A O 1
ATOM 560 N N . LEU A 1 77 ? -11.407 -7.117 22.578 1.00 95.38 77 LEU A N 1
ATOM 561 C CA . LEU A 1 77 ? -11.853 -7.447 21.233 1.00 95.38 77 LEU A CA 1
ATOM 562 C C . LEU A 1 77 ? -10.981 -8.594 20.726 1.00 95.38 77 LEU A C 1
ATOM 564 O O . LEU A 1 77 ? -9.756 -8.492 20.767 1.00 95.38 77 LEU A O 1
ATOM 568 N N . TRP A 1 78 ? -11.574 -9.681 20.257 1.00 96.12 78 TRP A N 1
ATOM 569 C CA . TRP A 1 78 ? -10.816 -10.786 19.687 1.00 96.12 78 TRP A CA 1
ATOM 570 C C . TRP A 1 78 ? -10.487 -10.502 18.230 1.00 96.12 78 TRP A C 1
ATOM 572 O O . TRP A 1 78 ? -11.296 -9.939 17.495 1.00 96.12 78 TRP A O 1
ATOM 582 N N . ALA A 1 79 ? -9.284 -10.883 17.817 1.00 95.69 79 ALA A N 1
ATOM 583 C CA . ALA A 1 79 ? -8.825 -10.737 16.451 1.00 95.69 79 ALA A CA 1
ATOM 584 C C . ALA A 1 79 ? -8.122 -12.002 15.962 1.00 95.69 79 ALA A C 1
ATOM 586 O O . ALA A 1 79 ? -7.484 -12.716 16.736 1.00 95.69 79 ALA A O 1
ATOM 587 N N . ARG A 1 80 ? -8.206 -12.253 14.657 1.00 94.62 80 ARG A N 1
ATOM 588 C CA . ARG A 1 80 ? -7.431 -13.285 13.964 1.00 94.62 80 ARG A CA 1
ATOM 589 C C . ARG A 1 80 ? -6.775 -12.660 12.746 1.00 94.62 80 ARG A C 1
ATOM 591 O O . ARG A 1 80 ? -7.451 -12.063 11.914 1.00 94.62 80 ARG A O 1
ATOM 598 N N . LEU A 1 81 ? -5.453 -12.784 12.664 1.00 92.75 81 LEU A N 1
ATOM 599 C CA . LEU A 1 81 ? -4.682 -12.390 11.493 1.00 92.75 81 LEU A CA 1
ATOM 600 C C . LEU A 1 81 ? -4.583 -13.601 10.569 1.00 92.75 81 LEU A C 1
ATOM 602 O O . LEU A 1 81 ? -4.290 -14.707 11.007 1.00 92.75 81 LEU A O 1
ATOM 606 N N . THR A 1 82 ? -4.782 -13.402 9.279 1.00 91.25 82 THR A N 1
ATOM 607 C CA . THR A 1 82 ? -4.440 -14.408 8.280 1.00 91.25 82 THR A CA 1
ATOM 608 C C . THR A 1 82 ? -3.640 -13.745 7.186 1.00 91.25 82 THR A C 1
ATOM 610 O O . THR A 1 82 ? -3.972 -12.655 6.721 1.00 91.25 82 THR A O 1
ATOM 613 N N . ARG A 1 83 ? -2.548 -14.405 6.807 1.00 87.25 83 ARG A N 1
ATOM 614 C CA . ARG A 1 83 ? -1.666 -13.989 5.728 1.00 87.25 83 ARG A CA 1
ATOM 615 C C . ARG A 1 83 ? -1.516 -15.142 4.749 1.00 87.25 83 ARG A C 1
ATOM 617 O O . ARG A 1 83 ? -1.223 -16.256 5.171 1.00 87.25 83 ARG A O 1
ATOM 624 N N . ARG A 1 84 ? -1.654 -14.847 3.462 1.00 85.75 84 ARG A N 1
ATOM 625 C CA . ARG A 1 84 ? -1.322 -15.750 2.360 1.00 85.75 84 ARG A CA 1
ATOM 626 C C . ARG A 1 84 ? -0.298 -15.071 1.468 1.00 85.75 84 ARG A C 1
ATOM 628 O O . ARG A 1 84 ? -0.371 -13.864 1.236 1.00 85.75 84 ARG A O 1
ATOM 635 N N . VAL A 1 85 ? 0.680 -15.856 1.044 1.00 83.00 85 VAL A N 1
ATOM 636 C CA . VAL A 1 85 ? 1.614 -15.495 -0.015 1.00 83.00 85 VAL A CA 1
ATOM 637 C C . VAL A 1 85 ? 1.362 -16.500 -1.123 1.00 83.00 85 VAL A C 1
ATOM 639 O O . VAL A 1 85 ? 1.546 -17.694 -0.902 1.00 83.00 85 VAL A O 1
ATOM 642 N N . ASP A 1 86 ? 0.883 -16.017 -2.260 1.00 77.38 86 ASP A N 1
ATOM 643 C CA . ASP A 1 86 ? 0.683 -16.830 -3.452 1.00 77.38 86 ASP A CA 1
ATOM 644 C C . ASP A 1 86 ? 1.852 -16.576 -4.396 1.00 77.38 86 ASP A C 1
ATOM 646 O O . ASP A 1 86 ? 1.995 -15.477 -4.931 1.00 77.38 86 ASP A O 1
ATOM 650 N N . ASP A 1 87 ? 2.711 -17.578 -4.566 1.00 74.75 87 ASP A N 1
ATOM 651 C CA . ASP A 1 87 ? 3.847 -17.523 -5.481 1.00 74.75 87 ASP A CA 1
ATOM 652 C C . ASP A 1 87 ? 3.439 -18.065 -6.859 1.00 74.75 87 ASP A C 1
ATOM 654 O O . ASP A 1 87 ? 2.877 -19.156 -6.979 1.00 74.75 87 ASP A O 1
ATOM 658 N N . GLY A 1 88 ? 3.741 -17.312 -7.915 1.00 61.19 88 GLY A N 1
ATOM 659 C CA . GLY A 1 88 ? 3.482 -17.681 -9.303 1.00 61.19 88 GLY A CA 1
ATOM 660 C C . GLY A 1 88 ? 4.705 -17.489 -10.201 1.00 61.19 88 GLY A C 1
ATOM 661 O O . GLY A 1 88 ? 5.688 -16.831 -9.852 1.00 61.19 88 GLY A O 1
ATOM 662 N N . ASN A 1 89 ? 4.651 -18.050 -11.411 1.00 50.00 89 ASN A N 1
ATOM 663 C CA . ASN A 1 89 ? 5.689 -17.824 -12.417 1.00 50.00 89 ASN A CA 1
ATOM 664 C C . ASN A 1 89 ? 5.651 -16.362 -12.880 1.00 50.00 89 ASN A C 1
ATOM 666 O O . ASN A 1 89 ? 4.856 -16.005 -13.742 1.00 50.00 89 ASN A O 1
ATOM 670 N N . GLY A 1 90 ? 6.520 -15.528 -12.309 1.00 57.28 90 GLY A N 1
ATOM 671 C CA . GLY A 1 90 ? 6.638 -14.116 -12.669 1.00 57.28 90 GLY A CA 1
ATOM 672 C C . GLY A 1 90 ? 6.337 -13.142 -11.534 1.00 57.28 90 GLY A C 1
ATOM 673 O O . GLY A 1 90 ? 6.553 -11.949 -11.724 1.00 57.28 90 GLY A O 1
ATOM 674 N N . GLY A 1 91 ? 5.941 -13.610 -10.350 1.00 65.38 91 GLY A N 1
ATOM 675 C CA . GLY A 1 91 ? 5.698 -12.751 -9.194 1.00 65.38 91 GLY A CA 1
ATOM 676 C C . GLY A 1 91 ? 5.094 -13.497 -8.009 1.00 65.38 91 GLY A C 1
ATOM 677 O O . GLY A 1 91 ? 4.851 -14.695 -8.080 1.00 65.38 91 GLY A O 1
ATOM 678 N N . SER A 1 92 ? 4.840 -12.784 -6.924 1.00 68.69 92 SER A N 1
ATOM 679 C CA . SER A 1 92 ? 4.095 -13.264 -5.771 1.00 68.69 92 SER A CA 1
ATOM 680 C C . SER A 1 92 ? 3.075 -12.226 -5.327 1.00 68.69 92 SER A C 1
ATOM 682 O O . SER A 1 92 ? 3.245 -11.036 -5.569 1.00 68.69 92 SER A O 1
ATOM 684 N N . THR A 1 93 ? 1.998 -12.641 -4.679 1.00 73.31 93 THR A N 1
ATOM 685 C CA . THR A 1 93 ? 1.045 -11.725 -4.046 1.00 73.31 93 THR A CA 1
ATOM 686 C C . THR A 1 93 ? 0.956 -12.036 -2.566 1.00 73.31 93 THR A C 1
ATOM 688 O O . THR A 1 93 ? 0.644 -13.155 -2.180 1.00 73.31 93 THR A O 1
ATOM 691 N N . GLU A 1 94 ? 1.230 -11.044 -1.721 1.00 81.44 94 GLU A N 1
ATOM 692 C CA . GLU A 1 94 ? 1.005 -11.121 -0.281 1.00 81.44 94 GLU A CA 1
ATOM 693 C C . GLU A 1 94 ? -0.321 -10.440 0.054 1.00 81.44 94 GLU A C 1
ATOM 695 O O . GLU A 1 94 ? -0.498 -9.248 -0.209 1.00 81.44 94 GLU A O 1
ATOM 700 N N . ARG A 1 95 ? -1.221 -11.172 0.710 1.00 84.75 95 ARG A N 1
ATOM 701 C CA . ARG A 1 95 ? -2.463 -10.642 1.273 1.00 84.75 95 ARG A CA 1
ATOM 702 C C . ARG A 1 95 ? -2.513 -10.933 2.767 1.00 84.75 95 ARG A C 1
ATOM 704 O O . ARG A 1 95 ? -2.251 -12.053 3.194 1.00 84.75 95 ARG A O 1
ATOM 711 N N . ALA A 1 96 ? -2.826 -9.924 3.570 1.00 87.44 96 ALA A N 1
ATOM 712 C CA . ALA A 1 96 ? -2.958 -10.008 5.015 1.00 87.44 96 ALA A CA 1
ATOM 713 C C . ALA A 1 96 ? -4.244 -9.310 5.465 1.00 87.44 96 ALA A C 1
ATOM 715 O O . ALA A 1 96 ? -4.400 -8.098 5.298 1.00 87.44 96 ALA A O 1
ATOM 716 N N . VAL A 1 97 ? -5.145 -10.077 6.070 1.00 90.69 97 VAL A N 1
ATOM 717 C CA . VAL A 1 97 ? -6.438 -9.613 6.579 1.00 90.69 97 VAL A CA 1
ATOM 718 C C . VAL A 1 97 ? -6.506 -9.902 8.071 1.00 90.69 97 VAL A C 1
ATOM 720 O O . VAL A 1 97 ? -6.063 -10.955 8.530 1.00 90.69 97 VAL A O 1
ATOM 723 N N . VAL A 1 98 ? -7.052 -8.962 8.836 1.00 93.56 98 VAL A N 1
ATOM 724 C CA . VAL A 1 98 ? -7.400 -9.178 10.241 1.00 93.56 98 VAL A CA 1
ATOM 725 C C . VAL A 1 98 ? -8.913 -9.142 10.396 1.00 93.56 98 VAL A C 1
ATOM 727 O O . VAL A 1 98 ? -9.544 -8.153 10.032 1.00 93.56 98 VAL A O 1
ATOM 730 N N . ALA A 1 99 ? -9.486 -10.220 10.920 1.00 95.44 99 ALA A N 1
ATOM 731 C CA . ALA A 1 99 ? -10.893 -10.301 11.296 1.00 95.44 99 ALA A CA 1
ATOM 732 C C . ALA A 1 99 ? -11.053 -10.025 12.794 1.00 95.44 99 ALA A C 1
ATOM 734 O O . ALA A 1 99 ? -10.144 -10.325 13.574 1.00 95.44 99 ALA A O 1
ATOM 735 N N . PHE A 1 100 ? -12.200 -9.478 13.191 1.00 96.25 100 PHE A N 1
ATOM 736 C CA . PHE A 1 100 ? -12.515 -9.112 14.569 1.00 96.25 100 PHE A CA 1
ATOM 737 C C . PHE A 1 100 ? -13.854 -9.697 15.019 1.00 96.25 100 PHE A C 1
ATOM 739 O O . PHE A 1 100 ? -14.791 -9.796 14.232 1.00 96.25 100 PHE A O 1
ATOM 746 N N . ALA A 1 101 ? -13.964 -10.004 16.308 1.00 96.06 101 ALA A N 1
ATOM 747 C CA . ALA A 1 101 ? -15.217 -10.380 16.953 1.00 96.06 101 ALA A CA 1
ATOM 748 C C . ALA A 1 101 ? -15.196 -10.001 18.442 1.00 96.06 101 ALA A C 1
ATOM 750 O O . ALA A 1 101 ? -14.132 -9.853 19.047 1.00 96.06 101 ALA A O 1
ATOM 751 N N . ARG A 1 102 ? -16.375 -9.847 19.056 1.00 94.19 102 ARG A N 1
ATOM 752 C CA . ARG A 1 102 ? -16.487 -9.643 20.514 1.00 94.19 102 ARG A CA 1
ATOM 753 C C . ARG A 1 102 ? -16.259 -10.921 21.316 1.00 94.19 102 ARG A C 1
ATOM 755 O O . ARG A 1 102 ? -15.814 -10.845 22.456 1.00 94.19 102 ARG A O 1
ATOM 762 N N . ASP A 1 103 ? -16.538 -12.068 20.709 1.00 93.88 103 ASP A N 1
ATOM 763 C CA . ASP A 1 103 ? -16.294 -13.390 21.276 1.00 93.88 103 ASP A CA 1
ATOM 764 C C . ASP A 1 103 ? -15.222 -14.113 20.452 1.00 93.88 103 ASP A C 1
ATOM 766 O O . ASP A 1 103 ? -15.184 -13.989 19.226 1.00 93.88 103 ASP A O 1
ATOM 770 N N . ARG A 1 104 ? -14.349 -14.865 21.126 1.00 94.25 104 ARG A N 1
ATOM 771 C CA . ARG A 1 104 ? -13.289 -15.652 20.493 1.00 94.25 104 ARG A CA 1
ATOM 772 C C . ARG A 1 104 ? -13.874 -16.692 19.546 1.00 94.25 104 ARG A C 1
ATOM 774 O O . ARG A 1 104 ? -13.321 -16.892 18.466 1.00 94.25 104 ARG A O 1
ATOM 781 N N . ASP A 1 105 ? -14.976 -17.315 19.948 1.00 93.62 105 ASP A N 1
ATOM 782 C CA . ASP A 1 105 ? -15.563 -18.455 19.239 1.00 93.62 105 ASP A CA 1
ATOM 783 C C . ASP A 1 105 ? -16.366 -18.028 18.000 1.00 93.62 105 ASP A C 1
ATOM 785 O O . ASP A 1 105 ? -16.694 -18.854 17.153 1.00 93.62 105 ASP A O 1
ATOM 789 N N . LEU A 1 106 ? -16.630 -16.725 17.856 1.00 93.50 106 LEU A N 1
ATOM 790 C CA . LEU A 1 106 ? -17.286 -16.137 16.685 1.00 93.50 106 LEU A CA 1
ATOM 791 C C . LEU A 1 106 ? -16.297 -15.684 15.601 1.00 93.50 106 LEU A C 1
ATOM 793 O O . LEU A 1 106 ? -16.719 -15.169 14.566 1.00 93.50 106 LEU A O 1
ATOM 797 N N . LEU A 1 107 ? -14.986 -15.843 15.814 1.00 93.62 107 LEU A N 1
ATOM 798 C CA . LEU A 1 107 ? -14.003 -15.542 14.778 1.00 93.62 107 LEU A CA 1
ATOM 799 C C . LEU A 1 107 ? -14.046 -16.599 13.664 1.00 93.62 107 LEU A C 1
ATOM 801 O O . LEU A 1 107 ? -13.942 -17.794 13.956 1.00 93.62 107 LEU A O 1
ATOM 805 N N . PRO A 1 108 ? -14.088 -16.180 12.387 1.00 91.44 108 PRO A N 1
ATOM 806 C CA . PRO A 1 108 ? -14.089 -17.111 11.267 1.00 91.44 108 PRO A CA 1
ATOM 807 C C . PRO A 1 108 ? -12.791 -17.928 11.239 1.00 91.44 108 PRO A C 1
ATOM 809 O O . PRO A 1 108 ? -11.733 -17.386 11.599 1.00 91.44 108 PRO A O 1
ATOM 812 N N . PRO A 1 109 ? -12.832 -19.209 10.821 1.00 90.38 109 PRO A N 1
ATOM 813 C CA . PRO A 1 109 ? -11.655 -20.042 10.570 1.00 90.38 109 PRO A CA 1
ATOM 814 C C . PRO A 1 109 ? -10.574 -19.297 9.781 1.00 90.38 109 PRO A C 1
ATOM 816 O O . PRO A 1 109 ? -10.887 -18.509 8.896 1.00 90.38 109 PRO A O 1
ATOM 819 N N . ALA A 1 110 ? -9.292 -19.539 10.082 1.00 87.44 110 ALA A N 1
ATOM 820 C CA . ALA A 1 110 ? -8.186 -18.833 9.420 1.00 87.44 110 ALA A CA 1
ATOM 821 C C . ALA A 1 110 ? -8.238 -18.962 7.887 1.00 87.44 110 ALA A C 1
ATOM 823 O O . ALA A 1 110 ? -7.951 -18.010 7.174 1.00 87.44 110 ALA A O 1
ATOM 824 N N . GLU A 1 111 ? -8.660 -20.123 7.390 1.00 85.81 111 GLU A N 1
ATOM 825 C CA . GLU A 1 111 ? -8.805 -20.419 5.963 1.00 85.81 111 GLU A CA 1
ATOM 826 C C . GLU A 1 111 ? -9.834 -19.515 5.267 1.00 85.81 111 GLU A C 1
ATOM 828 O O . GLU A 1 111 ? -9.651 -19.183 4.102 1.00 85.81 111 GLU A O 1
ATOM 833 N N . GLU A 1 112 ? -10.857 -19.060 5.995 1.00 88.88 112 GLU A N 1
ATOM 834 C CA . GLU A 1 112 ? -11.960 -18.246 5.471 1.00 88.88 112 GLU A CA 1
ATOM 835 C C . GLU A 1 112 ? -11.700 -16.736 5.595 1.00 88.88 112 GLU A C 1
ATOM 837 O O . GLU A 1 112 ? -12.320 -15.942 4.893 1.00 88.88 112 GLU A O 1
ATOM 842 N N . VAL A 1 113 ? -10.768 -16.306 6.459 1.00 87.88 113 VAL A N 1
ATOM 843 C CA . VAL A 1 113 ? -10.520 -14.878 6.762 1.00 87.88 113 VAL A CA 1
ATOM 844 C C . VAL A 1 113 ? -10.177 -14.054 5.512 1.00 87.88 113 VAL A C 1
ATOM 846 O O . VAL A 1 113 ? -10.532 -12.879 5.430 1.00 87.88 113 VAL A O 1
ATOM 849 N N . LEU A 1 114 ? -9.476 -14.640 4.540 1.00 84.94 114 LEU A N 1
ATOM 850 C CA . LEU A 1 114 ? -9.072 -13.945 3.309 1.00 84.94 114 LEU A CA 1
ATOM 851 C C . LEU A 1 114 ? -10.217 -13.788 2.298 1.00 84.94 114 LEU A C 1
ATOM 853 O O . LEU A 1 114 ? -10.163 -12.883 1.461 1.00 84.94 114 LEU A O 1
ATOM 857 N N . ASP A 1 115 ? -11.239 -14.633 2.40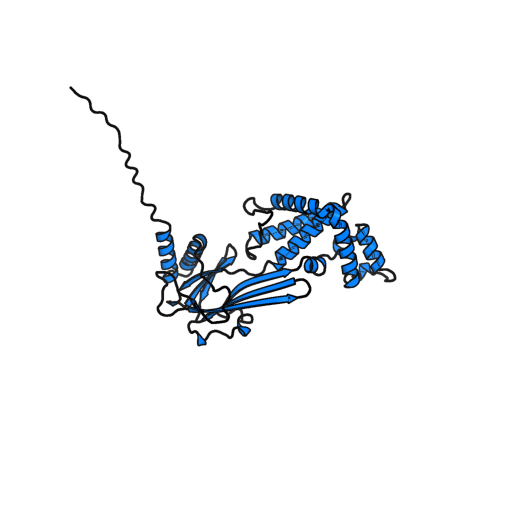6 1.00 86.44 115 ASP A N 1
ATOM 858 C CA . ASP A 1 115 ? -12.374 -14.718 1.482 1.00 86.44 115 ASP A CA 1
ATOM 859 C C . ASP A 1 115 ? -13.648 -14.089 2.074 1.00 86.44 115 ASP A C 1
ATOM 861 O O . ASP A 1 115 ? -14.733 -14.188 1.500 1.00 86.44 115 ASP A O 1
ATOM 865 N N . LEU A 1 116 ? -13.515 -13.401 3.215 1.00 84.62 116 LEU A N 1
ATOM 866 C CA . LEU A 1 116 ? -14.601 -12.659 3.842 1.00 84.62 116 LEU A CA 1
ATOM 867 C C . LEU A 1 116 ? -15.156 -11.576 2.913 1.00 84.62 116 LEU A C 1
ATOM 869 O O . LEU A 1 116 ? -14.424 -10.883 2.198 1.00 84.62 116 LEU A O 1
ATOM 873 N N . SER A 1 117 ? -16.472 -11.399 2.978 1.00 83.19 117 SER A N 1
ATOM 874 C CA . SER A 1 117 ? -17.182 -10.372 2.231 1.00 83.19 117 SER A CA 1
ATOM 875 C C . SER A 1 117 ? -16.798 -8.953 2.695 1.00 83.19 117 SER A C 1
ATOM 877 O O . SER A 1 117 ? -16.348 -8.764 3.829 1.00 83.19 117 SER A O 1
ATOM 879 N N . PRO A 1 118 ? -16.983 -7.919 1.850 1.00 75.31 118 PRO A N 1
ATOM 880 C CA . PRO A 1 118 ? -16.605 -6.538 2.180 1.00 75.31 118 PRO A CA 1
ATOM 881 C C . PRO A 1 118 ? -17.298 -5.933 3.413 1.00 75.31 118 PRO A C 1
ATOM 883 O O . PRO A 1 118 ? -16.839 -4.920 3.937 1.00 75.31 118 PRO A O 1
ATOM 886 N N . ASP A 1 119 ? -18.420 -6.508 3.839 1.00 80.88 119 ASP A N 1
ATOM 887 C CA . ASP A 1 119 ? -19.229 -6.113 4.995 1.00 80.88 119 ASP A CA 1
ATOM 888 C C . ASP A 1 119 ? -18.887 -6.882 6.283 1.00 80.88 119 ASP A C 1
ATOM 890 O O . ASP A 1 119 ? -19.382 -6.530 7.357 1.00 80.88 119 ASP A O 1
ATOM 894 N N . ALA A 1 120 ? -18.017 -7.894 6.211 1.00 89.12 120 ALA A N 1
ATOM 895 C CA . ALA A 1 120 ? -17.531 -8.597 7.390 1.00 89.12 120 ALA A CA 1
ATOM 896 C C . ALA A 1 120 ? -16.728 -7.654 8.312 1.00 89.12 120 ALA A C 1
ATOM 898 O O . ALA A 1 120 ? -16.095 -6.704 7.838 1.00 89.12 120 ALA A O 1
ATOM 899 N N . PRO A 1 121 ? -16.679 -7.916 9.634 1.00 94.38 121 PRO A N 1
ATOM 900 C CA . PRO A 1 121 ? -15.866 -7.149 10.574 1.00 94.38 121 PRO A CA 1
ATOM 901 C C . PRO A 1 121 ? -14.374 -7.481 10.409 1.00 94.38 121 PRO A C 1
ATOM 903 O O . PRO A 1 121 ? -13.742 -8.061 11.291 1.00 94.38 121 PRO A O 1
ATOM 906 N N . ALA A 1 122 ? -13.797 -7.119 9.266 1.00 94.00 122 ALA A N 1
ATOM 907 C CA . ALA A 1 122 ? -12.419 -7.391 8.896 1.00 94.00 122 ALA A CA 1
ATOM 908 C C . ALA A 1 122 ? -11.771 -6.188 8.199 1.00 94.00 122 ALA A C 1
ATOM 910 O O . ALA A 1 122 ? -12.436 -5.331 7.620 1.00 94.00 122 ALA A O 1
ATOM 911 N N . ILE A 1 123 ? -10.443 -6.106 8.278 1.00 91.50 123 ILE A N 1
ATOM 912 C CA . ILE A 1 123 ? -9.642 -5.063 7.633 1.00 91.50 123 ILE A CA 1
ATOM 913 C C . ILE A 1 123 ? -8.533 -5.729 6.823 1.00 91.50 123 ILE A C 1
ATOM 915 O O . I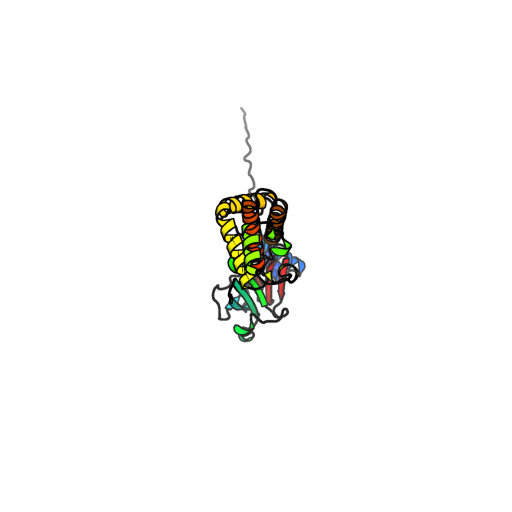LE A 1 123 ? -7.741 -6.511 7.354 1.00 91.50 123 ILE A O 1
ATOM 919 N N . LEU A 1 124 ? -8.443 -5.365 5.544 1.00 87.81 124 LEU A N 1
ATOM 920 C CA . LEU A 1 124 ? -7.305 -5.681 4.688 1.00 87.81 124 LEU A CA 1
ATOM 921 C C . LEU A 1 124 ? -6.101 -4.838 5.124 1.00 87.81 124 LEU A C 1
ATOM 923 O O . LEU A 1 124 ? -6.000 -3.660 4.800 1.00 87.81 124 LEU A O 1
ATOM 927 N N . LEU A 1 125 ? -5.201 -5.424 5.909 1.00 84.31 125 LEU A N 1
ATOM 928 C CA . LEU A 1 125 ? -4.018 -4.722 6.414 1.00 84.31 125 LEU A CA 1
ATOM 929 C C . LEU A 1 125 ? -2.968 -4.528 5.336 1.00 84.31 125 LEU A C 1
ATOM 931 O O . LEU A 1 125 ? -2.245 -3.535 5.341 1.00 84.31 125 LEU A O 1
ATOM 935 N N . ARG A 1 126 ? -2.846 -5.521 4.462 1.00 78.19 126 ARG A N 1
ATOM 936 C CA . ARG A 1 126 ? -1.902 -5.493 3.364 1.00 78.19 126 ARG A CA 1
ATOM 937 C C . ARG A 1 126 ? -2.434 -6.313 2.212 1.00 78.19 126 ARG A C 1
ATOM 939 O O . ARG A 1 126 ? -2.780 -7.473 2.383 1.00 78.19 126 ARG A O 1
ATOM 946 N N . GLU A 1 127 ? -2.405 -5.734 1.039 1.00 75.81 127 GLU A N 1
ATOM 947 C CA . GLU A 1 127 ? -2.353 -6.440 -0.220 1.00 75.81 127 GLU A CA 1
ATOM 948 C C . GLU A 1 127 ? -1.164 -5.848 -0.953 1.00 75.81 127 GLU A C 1
ATOM 950 O O . GLU A 1 127 ? -0.989 -4.634 -1.001 1.00 75.81 127 GLU A O 1
ATOM 955 N N . SER A 1 128 ? -0.262 -6.687 -1.423 1.00 67.94 128 SER A N 1
ATOM 956 C CA . SER A 1 128 ? 0.832 -6.226 -2.261 1.00 67.94 128 SER A CA 1
ATOM 957 C C . SER A 1 128 ? 1.242 -7.352 -3.176 1.00 67.94 128 SER A C 1
ATOM 959 O O . SER A 1 128 ? 1.580 -8.435 -2.702 1.00 67.94 128 SER A O 1
ATOM 961 N N . GLY A 1 129 ? 1.259 -7.078 -4.469 1.00 66.25 129 GLY A N 1
ATOM 962 C CA . GLY A 1 129 ? 1.999 -7.875 -5.422 1.00 66.25 129 GLY A CA 1
ATOM 963 C C . GLY A 1 129 ? 3.485 -7.538 -5.356 1.00 66.25 129 GLY A C 1
ATOM 964 O O . GLY A 1 129 ? 3.900 -6.393 -5.167 1.00 66.25 129 GLY A O 1
ATOM 965 N N . TRP A 1 130 ? 4.301 -8.557 -5.530 1.00 59.84 130 TRP A N 1
ATOM 966 C CA . TRP A 1 130 ? 5.648 -8.452 -6.031 1.00 59.84 130 TRP A CA 1
ATOM 967 C C . TRP A 1 130 ? 5.642 -9.056 -7.422 1.00 59.84 130 TRP A C 1
ATOM 969 O O . TRP A 1 130 ? 5.629 -10.266 -7.586 1.00 59.84 130 TRP A O 1
ATOM 979 N N . GLU A 1 131 ? 5.642 -8.227 -8.447 1.00 60.50 131 GLU A N 1
ATOM 980 C CA . GLU A 1 131 ? 5.924 -8.732 -9.780 1.00 60.50 131 GLU A CA 1
ATOM 981 C C . GLU A 1 131 ? 7.445 -8.842 -9.905 1.00 60.50 131 GLU A C 1
ATOM 983 O O . GLU A 1 131 ? 8.183 -7.895 -9.601 1.00 60.50 131 GLU A O 1
ATOM 988 N N . SER A 1 132 ? 7.937 -10.026 -10.270 1.00 53.97 132 SER A N 1
ATOM 989 C CA . SER A 1 132 ? 9.352 -10.172 -10.583 1.00 53.97 132 SER A CA 1
ATOM 990 C C . SER A 1 132 ? 9.677 -9.223 -11.727 1.00 53.97 132 SER A C 1
ATOM 992 O O . SER A 1 132 ? 8.839 -8.986 -12.598 1.00 53.97 132 SER A O 1
ATOM 994 N N . THR A 1 133 ? 10.909 -8.717 -11.762 1.00 53.41 133 THR A N 1
ATOM 995 C CA . THR A 1 133 ? 11.395 -7.910 -12.888 1.00 53.41 133 THR A CA 1
ATOM 996 C C . THR A 1 133 ? 11.057 -8.603 -14.209 1.00 53.41 133 THR A C 1
ATOM 998 O O . THR A 1 133 ? 10.487 -7.978 -15.084 1.00 53.41 133 THR A O 1
ATOM 1001 N N . ARG A 1 134 ? 11.213 -9.934 -14.255 1.00 52.25 134 ARG A N 1
ATOM 1002 C CA . ARG A 1 134 ? 10.889 -10.789 -15.401 1.00 52.25 134 ARG A CA 1
ATOM 1003 C C . ARG A 1 134 ? 9.388 -10.918 -15.713 1.00 52.25 134 ARG A C 1
ATOM 1005 O O . ARG A 1 134 ? 9.032 -11.101 -16.868 1.00 52.25 134 ARG A O 1
ATOM 1012 N N . GLY A 1 135 ? 8.509 -10.839 -14.715 1.00 55.06 135 GLY A N 1
ATOM 1013 C CA . GLY A 1 135 ? 7.053 -10.795 -14.905 1.00 55.06 135 GLY A CA 1
ATOM 1014 C C . GLY A 1 135 ? 6.609 -9.465 -15.509 1.00 55.06 135 GLY A C 1
ATOM 1015 O O . GLY A 1 135 ? 5.829 -9.452 -16.457 1.00 55.06 135 GLY A O 1
ATOM 1016 N N . CYS A 1 136 ? 7.213 -8.366 -15.052 1.00 60.91 136 CYS A N 1
ATOM 1017 C CA . CYS A 1 136 ? 7.056 -7.050 -15.667 1.00 60.91 136 CYS A CA 1
ATOM 1018 C C . CYS A 1 136 ? 7.690 -6.969 -17.062 1.00 60.91 136 CYS A C 1
ATOM 1020 O O . CYS A 1 136 ? 7.122 -6.323 -17.938 1.00 60.91 136 CYS A O 1
ATOM 1022 N N . ASP A 1 137 ? 8.813 -7.662 -17.277 1.00 55.34 137 ASP A N 1
ATOM 1023 C CA . ASP A 1 137 ? 9.478 -7.751 -18.576 1.00 55.34 137 ASP A CA 1
ATOM 1024 C C . ASP A 1 137 ? 8.593 -8.498 -19.592 1.00 55.34 137 ASP A C 1
ATOM 1026 O O . ASP A 1 137 ? 8.487 -8.057 -20.727 1.00 55.34 137 ASP A O 1
ATOM 1030 N N . VAL A 1 138 ? 7.945 -9.610 -19.201 1.00 46.56 138 VAL A N 1
ATOM 1031 C CA . VAL A 1 1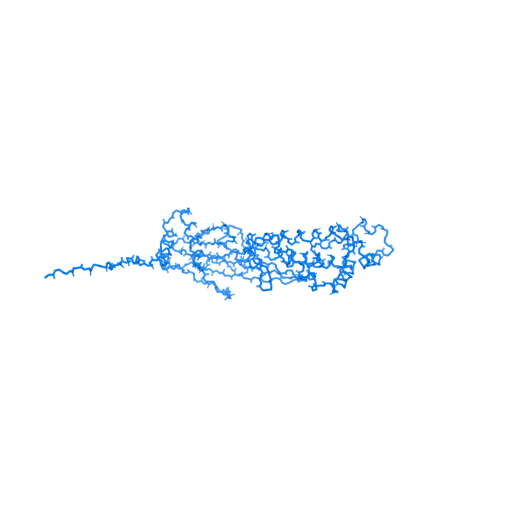38 ? 7.300 -10.565 -20.133 1.00 46.56 138 VAL A CA 1
ATOM 1032 C C . VAL A 1 138 ? 5.770 -10.447 -20.225 1.00 46.56 138 VAL A C 1
ATOM 1034 O O . VAL A 1 138 ? 5.205 -10.793 -21.260 1.00 46.56 138 VAL A O 1
ATOM 1037 N N . GLY A 1 139 ? 5.076 -9.982 -19.180 1.00 45.62 139 GLY A N 1
ATOM 1038 C CA . GLY A 1 139 ? 3.612 -10.101 -19.078 1.00 45.62 139 GLY A CA 1
ATOM 1039 C C . GLY A 1 139 ? 2.809 -8.804 -18.932 1.00 45.62 139 GLY A C 1
ATOM 1040 O O . GLY A 1 139 ? 1.583 -8.867 -18.956 1.00 45.62 139 GLY A O 1
ATOM 1041 N N . GLY A 1 140 ? 3.448 -7.643 -18.746 1.00 43.53 140 GLY A N 1
ATOM 1042 C CA . GLY A 1 140 ? 2.756 -6.497 -18.135 1.00 43.53 140 GLY A CA 1
ATOM 1043 C C . GLY A 1 140 ? 2.482 -5.267 -19.000 1.00 43.53 140 GLY A C 1
ATOM 1044 O O . GLY A 1 140 ? 1.407 -4.685 -18.877 1.00 43.53 140 GLY A O 1
ATOM 1045 N N . PHE A 1 141 ? 3.444 -4.822 -19.809 1.00 43.69 141 PHE A N 1
ATOM 1046 C CA . PHE A 1 141 ? 3.366 -3.542 -20.545 1.00 43.69 141 PHE A CA 1
ATOM 1047 C C . PHE A 1 141 ? 4.330 -3.421 -21.725 1.00 43.69 141 PHE A C 1
ATOM 1049 O O . PHE A 1 141 ? 4.196 -2.502 -22.536 1.00 43.69 141 PHE A O 1
ATOM 1056 N N . ALA A 1 142 ? 5.263 -4.360 -21.866 1.00 46.28 142 ALA A N 1
ATOM 1057 C CA . ALA A 1 142 ? 6.113 -4.462 -23.033 1.00 46.28 142 ALA A CA 1
ATOM 1058 C C . ALA A 1 142 ? 5.336 -5.115 -24.184 1.00 46.28 142 ALA A C 1
ATOM 1060 O O . ALA A 1 142 ? 5.628 -6.239 -24.580 1.00 46.28 142 ALA A O 1
ATOM 1061 N N . ASP A 1 143 ? 4.336 -4.416 -24.725 1.00 48.66 143 ASP A N 1
ATOM 1062 C CA . ASP A 1 143 ? 4.038 -4.591 -26.142 1.00 48.66 143 ASP A CA 1
ATOM 1063 C C . ASP A 1 143 ? 4.960 -3.639 -26.919 1.00 48.66 143 ASP A C 1
ATOM 1065 O O . ASP A 1 143 ? 4.675 -2.440 -27.025 1.00 48.66 143 ASP A O 1
ATOM 1069 N N . PRO A 1 144 ? 6.109 -4.122 -27.427 1.00 47.09 144 PRO A N 1
ATOM 1070 C CA . PRO A 1 144 ? 7.026 -3.281 -28.179 1.00 47.09 144 PRO A CA 1
ATOM 1071 C C . PRO A 1 144 ? 6.415 -2.769 -29.491 1.00 47.09 144 PRO A C 1
ATOM 1073 O O . PRO A 1 144 ? 6.941 -1.800 -30.042 1.00 47.09 144 PRO A O 1
ATOM 1076 N N . SER A 1 145 ? 5.335 -3.392 -29.989 1.00 45.81 145 SER A N 1
ATOM 1077 C CA . SER A 1 145 ? 4.746 -3.086 -31.296 1.00 45.81 145 SER A CA 1
ATOM 1078 C C . SER A 1 145 ? 3.921 -1.794 -31.316 1.00 45.81 145 SER A C 1
ATOM 1080 O O . SER A 1 145 ? 3.929 -1.093 -32.325 1.00 45.81 145 SER A O 1
ATOM 1082 N N . ASP A 1 146 ? 3.342 -1.396 -30.180 1.00 47.47 146 ASP A N 1
ATOM 1083 C CA . ASP A 1 146 ? 2.584 -0.141 -30.038 1.00 47.47 146 ASP A CA 1
ATOM 1084 C C . ASP A 1 146 ? 3.447 1.051 -29.583 1.00 47.47 146 ASP A C 1
ATOM 1086 O O . ASP A 1 146 ? 2.950 2.163 -29.374 1.00 47.47 146 ASP A O 1
ATOM 1090 N N . LYS A 1 147 ? 4.754 0.835 -29.392 1.00 51.50 147 LYS A N 1
ATOM 1091 C CA . LYS A 1 147 ? 5.644 1.797 -28.727 1.00 51.50 147 LYS A CA 1
ATOM 1092 C C . LYS A 1 147 ? 6.805 2.286 -29.595 1.00 51.50 147 LYS A C 1
ATOM 1094 O O . LYS A 1 147 ? 7.526 3.182 -29.183 1.00 51.50 147 LYS A O 1
ATOM 1099 N N . GLY A 1 148 ? 6.983 1.806 -30.823 1.00 54.19 148 GLY A N 1
ATOM 1100 C CA . GLY A 1 148 ? 8.051 2.308 -31.696 1.00 54.19 148 GLY A CA 1
ATOM 1101 C C . GLY A 1 148 ? 9.395 1.595 -31.512 1.00 54.19 148 GLY A C 1
ATOM 1102 O O . GLY A 1 148 ? 10.397 2.016 -32.098 1.00 54.19 148 GLY A O 1
ATOM 1103 N N . PHE A 1 149 ? 9.451 0.517 -30.720 1.00 59.12 149 PHE A N 1
ATOM 1104 C CA . PHE A 1 149 ? 10.677 -0.256 -30.491 1.00 59.12 149 PHE A CA 1
ATOM 1105 C C . PHE A 1 149 ? 11.056 -1.158 -31.658 1.00 59.12 149 PHE A C 1
ATOM 1107 O O . PHE A 1 149 ? 12.226 -1.513 -31.792 1.00 59.12 149 PHE A O 1
ATOM 1114 N N . GLU A 1 150 ? 10.139 -1.429 -32.585 1.00 60.28 150 GLU A N 1
ATOM 1115 C CA . GLU A 1 150 ? 10.442 -2.015 -33.893 1.00 60.28 150 GLU A CA 1
ATOM 1116 C C . GLU A 1 150 ? 11.436 -1.166 -34.714 1.00 60.28 150 GLU A C 1
ATOM 1118 O O . GLU A 1 150 ? 11.993 -1.610 -35.728 1.00 60.28 150 GLU A O 1
ATOM 1123 N N . ARG A 1 151 ? 11.693 0.075 -34.277 1.00 63.47 151 ARG A N 1
ATOM 1124 C CA . ARG A 1 151 ? 12.726 0.959 -34.826 1.00 63.47 151 ARG A CA 1
ATOM 1125 C C . ARG A 1 151 ? 14.134 0.620 -34.342 1.00 63.47 151 ARG A C 1
ATOM 1127 O O . ARG A 1 151 ? 15.089 0.943 -35.046 1.00 63.47 151 ARG A O 1
ATOM 1134 N N . HIS A 1 152 ? 14.275 -0.067 -33.209 1.00 69.62 152 HIS A N 1
ATOM 1135 C CA . HIS A 1 152 ? 15.566 -0.480 -32.671 1.00 69.62 152 HIS A CA 1
ATOM 1136 C C . HIS A 1 152 ? 16.135 -1.675 -33.465 1.00 69.62 152 HIS A C 1
ATOM 1138 O O . HIS A 1 152 ? 15.446 -2.689 -33.608 1.00 69.62 152 HIS A O 1
ATOM 1144 N N . PRO A 1 153 ? 17.389 -1.632 -33.960 1.00 70.12 153 PRO A N 1
ATOM 1145 C CA . PRO A 1 153 ? 17.934 -2.668 -34.845 1.00 70.12 153 PRO A CA 1
ATOM 1146 C C . PRO A 1 153 ? 17.905 -4.090 -34.265 1.00 70.12 153 PRO A C 1
ATOM 1148 O O . PRO A 1 153 ? 17.536 -5.030 -34.967 1.00 70.12 153 PRO A O 1
ATOM 1151 N N . ALA A 1 154 ? 18.249 -4.256 -32.982 1.00 70.69 154 ALA A N 1
ATOM 1152 C CA . ALA A 1 154 ? 18.224 -5.565 -32.317 1.00 70.69 154 ALA A CA 1
ATOM 1153 C C . ALA A 1 154 ? 16.799 -6.132 -32.172 1.00 70.69 154 ALA A C 1
ATOM 1155 O O . ALA A 1 154 ? 16.575 -7.314 -32.423 1.00 70.69 154 ALA A O 1
ATOM 1156 N N . VAL A 1 155 ? 15.829 -5.270 -31.850 1.00 70.81 155 VAL A N 1
ATOM 1157 C CA . VAL A 1 155 ? 14.409 -5.621 -31.693 1.00 70.81 155 VAL A CA 1
ATOM 1158 C C . VAL A 1 155 ? 13.813 -5.972 -33.046 1.00 70.81 155 VAL A C 1
ATOM 1160 O O . VAL A 1 155 ? 13.204 -7.021 -33.205 1.00 70.81 155 VAL A O 1
ATOM 1163 N N . ARG A 1 156 ? 14.079 -5.150 -34.066 1.00 72.69 156 ARG A N 1
ATOM 1164 C CA . ARG A 1 156 ? 13.677 -5.418 -35.447 1.00 72.69 156 ARG A CA 1
ATOM 1165 C C . ARG A 1 156 ? 14.210 -6.757 -35.943 1.00 72.69 156 ARG A C 1
ATOM 1167 O O . ARG A 1 156 ? 13.468 -7.502 -36.571 1.00 72.69 156 ARG A O 1
ATOM 1174 N N . LYS A 1 157 ? 15.476 -7.073 -35.657 1.00 74.31 157 LYS A N 1
ATOM 1175 C CA . LYS A 1 157 ? 16.088 -8.353 -36.032 1.00 74.31 157 LYS A CA 1
ATOM 1176 C C . LYS A 1 157 ? 15.410 -9.535 -35.330 1.00 74.31 157 LYS A C 1
ATOM 1178 O O . LYS A 1 157 ? 15.146 -10.539 -35.986 1.00 74.31 157 LYS A O 1
ATOM 1183 N N . ALA A 1 158 ? 15.105 -9.414 -34.037 1.00 75.44 158 ALA A N 1
ATOM 1184 C CA . ALA A 1 158 ? 14.382 -10.440 -33.283 1.00 75.44 158 ALA A CA 1
ATOM 1185 C C . ALA A 1 158 ? 12.952 -10.644 -33.817 1.00 75.44 158 ALA A C 1
ATOM 1187 O O . ALA A 1 158 ? 12.556 -11.770 -34.108 1.00 75.44 158 ALA A O 1
ATOM 1188 N N . LEU A 1 159 ? 12.222 -9.551 -34.066 1.00 72.50 159 LEU A N 1
ATOM 1189 C CA . LEU A 1 159 ? 10.884 -9.575 -34.662 1.00 72.50 159 LEU A CA 1
ATOM 1190 C C . LEU A 1 159 ? 10.889 -10.202 -36.064 1.00 72.50 159 LEU A C 1
ATOM 1192 O O . LEU A 1 159 ? 10.041 -11.033 -36.373 1.00 72.50 159 LEU A O 1
ATOM 1196 N N . GLN A 1 160 ? 11.863 -9.856 -36.911 1.00 73.94 160 GLN A N 1
ATOM 1197 C CA . GLN A 1 160 ? 12.018 -10.449 -38.245 1.00 73.94 160 GLN A CA 1
ATOM 1198 C C . GLN A 1 160 ? 12.299 -11.954 -38.186 1.00 73.94 160 GLN A C 1
ATOM 1200 O O . GLN A 1 160 ? 11.744 -12.702 -38.989 1.00 73.94 160 GLN A O 1
ATOM 1205 N N . ALA A 1 161 ? 13.135 -12.399 -37.244 1.00 77.25 161 ALA A N 1
ATOM 1206 C CA . ALA A 1 161 ? 13.415 -13.817 -37.040 1.00 77.25 161 ALA A CA 1
ATOM 1207 C C . ALA A 1 161 ? 12.164 -14.575 -36.567 1.00 77.25 161 ALA A C 1
ATOM 1209 O O . ALA A 1 161 ? 11.844 -15.628 -37.113 1.00 77.25 161 ALA A O 1
ATOM 1210 N N . CYS A 1 162 ? 11.417 -14.006 -35.620 1.00 74.75 162 CYS A N 1
ATOM 1211 C CA . CYS A 1 162 ? 10.162 -14.580 -35.142 1.00 74.75 162 CYS A CA 1
ATOM 1212 C C . CYS A 1 162 ? 9.082 -14.654 -36.243 1.00 74.75 162 CYS A C 1
ATOM 1214 O O . CYS A 1 162 ? 8.348 -15.639 -36.353 1.00 74.75 162 CYS A O 1
ATOM 1216 N N . CYS A 1 163 ? 8.980 -13.616 -37.072 1.00 72.50 163 CYS A N 1
ATOM 1217 C CA . CYS A 1 163 ? 7.970 -13.516 -38.122 1.00 72.50 163 CYS A CA 1
ATOM 1218 C C . CYS A 1 163 ? 8.352 -14.232 -39.427 1.00 72.50 163 CYS A C 1
ATOM 1220 O O . CYS A 1 163 ? 7.606 -14.155 -40.408 1.00 72.50 163 CYS A O 1
ATOM 1222 N N . ALA A 1 164 ? 9.491 -14.930 -39.470 1.00 76.94 164 ALA A N 1
ATOM 1223 C CA . ALA A 1 164 ? 9.939 -15.644 -40.657 1.00 76.94 164 ALA A CA 1
ATOM 1224 C C . ALA A 1 164 ? 8.874 -16.656 -41.124 1.00 76.94 164 ALA A C 1
ATOM 1226 O O . ALA A 1 164 ? 8.489 -17.570 -40.398 1.00 76.94 164 ALA A O 1
ATOM 1227 N N . GLY A 1 165 ? 8.371 -16.474 -42.350 1.00 67.00 165 GLY A N 1
ATOM 1228 C CA . GLY A 1 165 ? 7.353 -17.345 -42.948 1.00 67.00 165 GLY A CA 1
ATOM 1229 C C . GLY A 1 165 ? 5.901 -17.073 -42.523 1.00 67.00 165 GLY A C 1
ATOM 1230 O O . GLY A 1 165 ? 5.008 -17.771 -42.999 1.00 67.00 165 GLY A O 1
ATOM 1231 N N . LYS A 1 166 ? 5.629 -16.059 -41.687 1.00 67.94 166 LYS A N 1
ATOM 1232 C CA . LYS A 1 166 ? 4.272 -15.682 -41.247 1.00 67.94 166 LYS A CA 1
ATOM 1233 C C . LYS A 1 166 ? 3.813 -14.392 -41.948 1.00 67.94 166 LYS A C 1
ATOM 1235 O O . LYS A 1 166 ? 4.340 -13.313 -41.682 1.00 67.94 166 LYS A O 1
ATOM 1240 N N . GLN A 1 167 ? 2.829 -14.484 -42.850 1.00 64.94 167 GLN A N 1
ATOM 1241 C CA . GLN A 1 167 ? 2.227 -13.302 -43.491 1.00 64.94 167 GLN A CA 1
ATOM 1242 C C . GLN A 1 167 ? 1.500 -12.425 -42.465 1.00 64.94 167 GLN A C 1
ATOM 1244 O O . GLN A 1 167 ? 0.719 -12.935 -41.662 1.00 64.94 167 GLN A O 1
ATOM 1249 N N . ASP A 1 168 ? 1.716 -11.109 -42.547 1.00 63.66 168 ASP A N 1
ATOM 1250 C CA . ASP A 1 168 ? 1.059 -10.104 -41.697 1.00 63.66 168 ASP A CA 1
ATOM 1251 C C . ASP A 1 168 ? 1.237 -10.356 -40.183 1.00 63.66 168 ASP A C 1
ATOM 1253 O O . ASP A 1 168 ? 0.362 -10.102 -39.362 1.00 63.66 168 ASP A O 1
ATOM 1257 N N . CYS A 1 169 ? 2.402 -10.894 -39.809 1.00 64.25 169 CYS A N 1
ATOM 1258 C CA . CYS A 1 169 ? 2.759 -11.244 -38.431 1.00 64.25 169 CYS A CA 1
ATOM 1259 C C . CYS A 1 169 ? 2.648 -10.052 -37.459 1.00 64.25 169 CYS A C 1
ATOM 1261 O O . CYS A 1 169 ? 2.136 -10.203 -36.351 1.00 64.25 169 CYS A O 1
ATOM 1263 N N . LEU A 1 170 ? 3.074 -8.861 -37.895 1.00 59.44 170 LEU A N 1
ATOM 1264 C CA . LEU A 1 170 ? 3.001 -7.634 -37.096 1.00 59.44 170 LEU A CA 1
ATOM 1265 C C . LEU A 1 170 ? 1.566 -7.083 -37.007 1.00 59.44 170 LEU A C 1
ATOM 1267 O O . LEU A 1 170 ? 1.151 -6.674 -35.932 1.00 59.44 170 LEU A O 1
ATOM 1271 N N . GLY A 1 171 ? 0.788 -7.118 -38.098 1.00 55.75 171 GLY A N 1
ATOM 1272 C CA . GLY A 1 171 ? -0.590 -6.604 -38.127 1.00 55.75 171 GLY A CA 1
ATOM 1273 C C . GLY A 1 171 ? -1.613 -7.497 -37.417 1.00 55.75 171 GLY A C 1
ATOM 1274 O O . GLY A 1 171 ? -2.658 -7.018 -36.986 1.00 55.75 171 GLY A O 1
ATOM 1275 N N . LYS A 1 172 ? -1.307 -8.791 -37.248 1.00 55.25 172 LYS A N 1
ATOM 1276 C CA . LYS A 1 172 ? -2.165 -9.778 -36.567 1.00 55.25 172 LYS A CA 1
ATOM 1277 C C . LYS A 1 172 ? -1.806 -10.032 -35.097 1.00 55.25 172 LYS A C 1
ATOM 1279 O O . LYS A 1 172 ? -2.355 -10.963 -34.513 1.00 55.25 172 LYS A O 1
ATOM 1284 N N . GLY A 1 173 ? -0.874 -9.275 -34.514 1.00 53.72 173 GLY A N 1
ATOM 1285 C CA . GLY A 1 173 ? -0.497 -9.417 -33.100 1.00 53.72 173 GLY A CA 1
ATOM 1286 C C . GLY A 1 173 ? 0.254 -10.711 -32.757 1.00 53.72 173 GLY A C 1
ATOM 1287 O O . GLY A 1 173 ? 0.251 -11.137 -31.607 1.00 53.72 173 GLY A O 1
ATOM 1288 N N . TRP A 1 174 ? 0.926 -11.358 -33.721 1.00 50.88 174 TRP A N 1
ATOM 1289 C CA . TRP A 1 174 ? 1.719 -12.578 -33.461 1.00 50.88 174 TRP A CA 1
ATOM 1290 C C . TRP A 1 174 ? 2.970 -12.319 -32.610 1.00 50.88 174 TRP A C 1
ATOM 1292 O O . TRP A 1 174 ? 3.612 -13.258 -32.147 1.00 50.88 174 TRP A O 1
ATOM 1302 N N . THR A 1 175 ? 3.290 -11.051 -32.364 1.00 50.47 175 THR A N 1
ATOM 1303 C CA . THR A 1 175 ? 4.248 -10.594 -31.351 1.00 50.47 175 THR A CA 1
ATOM 1304 C C . THR A 1 175 ? 3.833 -10.962 -29.921 1.00 50.47 175 THR A C 1
ATOM 1306 O O . THR A 1 175 ? 4.678 -10.944 -29.033 1.00 50.47 175 THR A O 1
ATOM 1309 N N . GLN A 1 176 ? 2.572 -11.359 -29.705 1.00 50.12 176 GLN A N 1
ATOM 1310 C CA . GLN A 1 176 ? 2.043 -11.863 -28.431 1.00 50.12 176 GLN A CA 1
ATOM 1311 C C . GLN A 1 176 ? 2.236 -13.379 -28.241 1.00 50.12 176 GLN A C 1
ATOM 1313 O O . GLN A 1 176 ? 1.939 -13.912 -27.172 1.00 50.12 176 GLN A O 1
ATOM 1318 N N . ASP A 1 177 ? 2.740 -14.092 -29.257 1.00 61.34 177 ASP A N 1
ATOM 1319 C CA . ASP A 1 177 ? 3.203 -15.471 -29.095 1.00 61.34 177 ASP A CA 1
ATOM 1320 C C . ASP A 1 177 ? 4.334 -15.490 -28.053 1.00 61.34 177 ASP A C 1
ATOM 1322 O O . ASP A 1 177 ? 5.302 -14.728 -28.157 1.00 61.34 177 ASP A O 1
ATOM 1326 N N . ARG A 1 178 ? 4.206 -16.349 -27.033 1.00 60.72 178 ARG A N 1
ATOM 1327 C CA . ARG A 1 178 ? 5.111 -16.401 -25.876 1.00 60.72 178 ARG A CA 1
ATOM 1328 C C . ARG A 1 178 ? 6.574 -16.508 -26.300 1.00 60.72 178 ARG A C 1
ATOM 1330 O O . ARG A 1 178 ? 7.431 -15.862 -25.700 1.00 60.72 178 ARG A O 1
ATOM 1337 N N . ASP A 1 179 ? 6.865 -17.296 -27.330 1.00 67.06 179 ASP A N 1
ATOM 1338 C CA . ASP A 1 179 ? 8.241 -17.523 -27.771 1.00 67.06 179 ASP A CA 1
ATOM 1339 C C . ASP A 1 179 ? 8.794 -16.314 -28.546 1.00 67.06 179 ASP A C 1
ATOM 1341 O O . ASP A 1 179 ? 9.966 -15.964 -28.403 1.00 67.06 179 ASP A O 1
ATOM 1345 N N . CYS A 1 180 ? 7.936 -15.616 -29.293 1.00 67.19 180 CYS A N 1
ATOM 1346 C CA . CYS A 1 180 ? 8.269 -14.384 -30.009 1.00 67.19 180 CYS A CA 1
ATOM 1347 C C . CYS A 1 180 ? 8.532 -13.203 -29.065 1.00 67.19 180 CYS A C 1
ATOM 1349 O O . CYS A 1 180 ? 9.513 -12.466 -29.221 1.00 67.19 180 CYS A O 1
ATOM 1351 N N . SER A 1 181 ? 7.659 -13.047 -28.066 1.00 64.94 181 SER A N 1
ATOM 1352 C CA . SER A 1 181 ? 7.759 -12.016 -27.034 1.00 64.94 181 SER A CA 1
ATOM 1353 C C . SER A 1 181 ? 9.052 -12.186 -26.232 1.00 64.94 181 SER A C 1
ATOM 1355 O O . SER A 1 181 ? 9.858 -11.259 -26.156 1.00 64.94 181 SER A O 1
ATOM 1357 N N . ASN A 1 182 ? 9.337 -13.408 -25.763 1.00 68.69 182 ASN A N 1
ATOM 1358 C CA . ASN A 1 182 ? 10.565 -13.712 -25.025 1.00 68.69 182 ASN A CA 1
ATOM 1359 C C . ASN A 1 182 ? 11.836 -13.382 -25.824 1.00 68.69 182 ASN A C 1
ATOM 1361 O O . ASN A 1 182 ? 12.740 -12.744 -25.295 1.00 68.69 182 ASN A O 1
ATOM 1365 N N . GLN A 1 183 ? 11.902 -13.755 -27.107 1.00 69.94 183 GLN A N 1
ATOM 1366 C CA . GLN A 1 183 ? 13.068 -13.454 -27.952 1.00 69.94 183 GLN A CA 1
ATOM 1367 C C . GLN A 1 183 ? 13.275 -11.949 -28.157 1.00 69.94 183 GLN A C 1
ATOM 1369 O O . GLN A 1 183 ? 14.408 -11.462 -28.171 1.00 69.94 183 GLN A O 1
ATOM 1374 N N . THR A 1 184 ? 12.182 -11.208 -28.319 1.00 70.50 184 THR A N 1
ATOM 1375 C CA . THR A 1 184 ? 12.223 -9.756 -28.505 1.00 70.50 184 THR A CA 1
ATOM 1376 C C . THR A 1 184 ? 12.686 -9.060 -27.224 1.00 70.50 184 THR A C 1
ATOM 1378 O O . THR A 1 184 ? 13.555 -8.187 -27.273 1.00 70.50 184 THR A O 1
ATOM 1381 N N . LEU A 1 185 ? 12.189 -9.507 -26.071 1.00 70.25 185 LEU A N 1
ATOM 1382 C CA . LEU A 1 185 ? 12.583 -9.015 -24.753 1.00 70.25 185 LEU A CA 1
ATOM 1383 C C . LEU A 1 185 ? 14.028 -9.348 -24.396 1.00 70.25 185 LEU A C 1
ATOM 1385 O O . LEU A 1 185 ? 14.736 -8.494 -23.867 1.00 70.25 185 LEU A O 1
ATOM 1389 N N . ASP A 1 186 ? 14.502 -10.552 -24.715 1.00 74.94 186 ASP A N 1
ATOM 1390 C CA . ASP A 1 186 ? 15.901 -10.928 -24.513 1.00 74.94 186 ASP A CA 1
ATOM 1391 C C . ASP A 1 186 ? 16.834 -10.026 -25.335 1.00 74.94 186 ASP A C 1
ATOM 1393 O O . ASP A 1 186 ? 17.847 -9.545 -24.822 1.00 74.94 186 ASP A O 1
ATOM 1397 N N . ALA A 1 187 ? 16.466 -9.711 -26.582 1.00 72.75 187 ALA A N 1
ATOM 1398 C CA . ALA A 1 187 ? 17.219 -8.779 -27.420 1.00 72.75 187 ALA A CA 1
ATOM 1399 C C . ALA A 1 187 ? 17.222 -7.344 -26.854 1.00 72.75 187 ALA A C 1
ATOM 1401 O O . ALA A 1 187 ? 18.257 -6.673 -26.881 1.00 72.75 187 ALA A O 1
ATOM 1402 N N . MET A 1 188 ? 16.095 -6.878 -26.305 1.00 72.88 188 MET A N 1
ATOM 1403 C CA . MET A 1 188 ? 15.994 -5.577 -25.627 1.00 72.88 188 MET A CA 1
ATOM 1404 C C . MET A 1 188 ? 16.841 -5.532 -24.348 1.00 72.88 188 MET A C 1
ATOM 1406 O O . MET A 1 188 ? 17.578 -4.571 -24.127 1.00 72.88 188 MET A O 1
ATOM 1410 N N . ASN A 1 189 ? 16.794 -6.588 -23.534 1.00 74.25 189 ASN A N 1
ATOM 1411 C CA . ASN A 1 189 ? 17.590 -6.714 -22.315 1.00 74.25 189 ASN A CA 1
ATOM 1412 C C . ASN A 1 189 ? 19.097 -6.744 -22.610 1.00 74.25 189 ASN A C 1
ATOM 1414 O O . ASN A 1 189 ? 19.872 -6.113 -21.892 1.00 74.25 189 ASN A O 1
ATOM 1418 N N . GLN A 1 190 ? 19.519 -7.420 -23.683 1.00 77.00 190 GLN A N 1
ATOM 1419 C CA . GLN A 1 190 ? 20.915 -7.412 -24.127 1.00 77.00 190 GLN A CA 1
ATOM 1420 C C . GLN A 1 190 ? 21.365 -6.023 -24.597 1.00 77.00 190 GLN A C 1
ATOM 1422 O O . GLN A 1 190 ? 22.456 -5.586 -24.233 1.00 77.00 190 GLN A O 1
ATOM 1427 N N . ALA A 1 191 ? 20.525 -5.309 -25.356 1.00 70.94 191 ALA A N 1
ATOM 1428 C CA . ALA A 1 191 ? 20.814 -3.939 -25.784 1.00 70.94 191 ALA A CA 1
ATOM 1429 C C . ALA A 1 191 ? 20.888 -2.961 -24.593 1.00 70.94 191 ALA A C 1
ATOM 1431 O O . ALA A 1 191 ? 21.736 -2.070 -24.567 1.00 70.94 191 ALA A O 1
ATOM 1432 N N . ARG A 1 192 ? 20.058 -3.169 -23.559 1.00 75.38 192 ARG A N 1
ATOM 1433 C CA . ARG A 1 192 ? 20.062 -2.370 -22.323 1.00 75.38 192 ARG A CA 1
ATOM 1434 C C . ARG A 1 192 ? 21.367 -2.481 -21.542 1.00 75.38 192 ARG A C 1
ATOM 1436 O O . ARG A 1 192 ? 21.782 -1.496 -20.934 1.00 75.38 192 ARG A O 1
ATOM 1443 N N . GLU A 1 193 ? 21.982 -3.661 -21.480 1.00 81.62 193 GLU A N 1
ATOM 1444 C CA . GLU A 1 193 ? 23.003 -3.957 -20.464 1.00 81.62 193 GLU A CA 1
ATOM 1445 C C . GLU A 1 193 ? 24.204 -2.997 -20.516 1.00 81.62 193 GLU A C 1
ATOM 1447 O O . GLU A 1 193 ? 24.722 -2.592 -19.477 1.00 81.62 193 GLU A O 1
ATOM 1452 N N . GLN A 1 194 ? 24.574 -2.524 -21.709 1.00 79.19 194 GLN A N 1
ATOM 1453 C CA . GLN A 1 194 ? 25.658 -1.551 -21.895 1.00 79.19 194 GLN A CA 1
ATOM 1454 C C . GLN A 1 194 ? 25.344 -0.161 -21.309 1.00 79.19 194 GLN A C 1
ATOM 1456 O O . GLN A 1 194 ? 26.252 0.569 -20.913 1.00 79.19 194 GLN A O 1
ATOM 1461 N N . HIS A 1 195 ? 24.063 0.203 -21.211 1.00 83.12 195 HIS A N 1
ATOM 1462 C CA . HIS A 1 195 ? 23.598 1.516 -20.757 1.00 83.12 195 HIS A CA 1
ATOM 1463 C C . HIS A 1 195 ? 22.909 1.492 -19.390 1.00 83.12 195 HIS A C 1
ATOM 1465 O O . HIS A 1 195 ? 22.584 2.552 -18.853 1.00 83.12 195 HIS A O 1
ATOM 1471 N N . ARG A 1 196 ? 22.732 0.315 -18.783 1.00 81.81 196 ARG A N 1
ATOM 1472 C CA . ARG A 1 196 ? 21.940 0.111 -17.562 1.00 81.81 196 ARG A CA 1
ATOM 1473 C C . ARG A 1 196 ? 22.304 1.054 -16.410 1.00 81.81 196 ARG A C 1
ATOM 1475 O O . ARG A 1 196 ? 21.437 1.712 -15.839 1.00 81.81 196 ARG A O 1
ATOM 1482 N N . ALA A 1 197 ? 23.593 1.178 -16.092 1.00 81.38 197 ALA A N 1
ATOM 1483 C CA . ALA A 1 197 ? 24.051 2.052 -15.008 1.00 81.38 197 ALA A CA 1
ATOM 1484 C C . ALA A 1 197 ? 23.789 3.547 -15.297 1.00 81.38 197 ALA A C 1
ATOM 1486 O O . ALA A 1 197 ? 23.426 4.311 -14.400 1.00 81.38 197 ALA A O 1
ATOM 1487 N N . SER A 1 198 ? 23.938 3.971 -16.557 1.00 85.38 198 SER A N 1
ATOM 1488 C CA . SER A 1 198 ? 23.642 5.344 -16.987 1.00 85.38 198 SER A CA 1
ATOM 1489 C C . SER A 1 198 ? 22.134 5.624 -16.987 1.00 85.38 198 SER A C 1
ATOM 1491 O O . SER A 1 198 ? 21.705 6.687 -16.527 1.00 85.38 198 SER A O 1
ATOM 1493 N N . ALA A 1 199 ? 21.328 4.649 -17.412 1.00 83.94 199 ALA A N 1
ATOM 1494 C CA . ALA A 1 199 ? 19.873 4.705 -17.383 1.00 83.94 199 ALA A CA 1
ATOM 1495 C C . ALA A 1 199 ? 19.339 4.861 -15.953 1.00 83.94 199 ALA A C 1
ATOM 1497 O O . ALA A 1 199 ? 18.564 5.779 -15.701 1.00 83.94 199 ALA A O 1
ATOM 1498 N N . ALA A 1 200 ? 19.824 4.073 -14.986 1.00 84.50 200 ALA A N 1
ATOM 1499 C CA . ALA A 1 200 ? 19.405 4.180 -13.583 1.00 84.50 200 ALA A CA 1
ATOM 1500 C C . ALA A 1 200 ? 19.719 5.560 -12.957 1.00 84.50 200 ALA A C 1
ATOM 1502 O O . ALA A 1 200 ? 18.902 6.142 -12.230 1.00 84.50 200 ALA A O 1
ATOM 1503 N N . ASN A 1 201 ? 20.890 6.125 -13.269 1.00 87.06 201 ASN A N 1
ATOM 1504 C CA . ASN A 1 201 ? 21.282 7.465 -12.815 1.00 87.06 201 ASN A CA 1
ATOM 1505 C C . ASN A 1 201 ? 20.422 8.563 -13.456 1.00 87.06 201 ASN A C 1
ATOM 1507 O O . ASN A 1 201 ? 19.959 9.489 -12.777 1.00 87.06 201 ASN A O 1
ATOM 1511 N N . THR A 1 202 ? 20.177 8.445 -14.760 1.00 88.06 202 THR A N 1
ATOM 1512 C CA . THR A 1 202 ? 19.302 9.358 -15.499 1.00 88.06 202 THR A CA 1
ATOM 1513 C C . THR A 1 202 ? 17.878 9.288 -14.958 1.00 88.06 202 THR A C 1
ATOM 1515 O O . THR A 1 202 ? 17.301 10.328 -14.641 1.00 88.06 202 THR A O 1
ATOM 1518 N N . LEU A 1 203 ? 17.346 8.084 -14.740 1.00 88.06 203 LEU A N 1
ATOM 1519 C CA . LEU A 1 203 ? 16.028 7.846 -14.160 1.00 88.06 203 LEU A CA 1
ATOM 1520 C C . LEU A 1 203 ? 15.892 8.523 -12.796 1.00 88.06 203 LEU A C 1
ATOM 1522 O O . LEU A 1 203 ? 14.969 9.303 -12.588 1.00 88.06 203 LEU A O 1
ATOM 1526 N N . THR A 1 204 ? 16.854 8.320 -11.892 1.00 88.38 204 THR A N 1
ATOM 1527 C CA . THR A 1 204 ? 16.866 8.984 -10.576 1.00 88.38 204 THR A CA 1
ATOM 1528 C C . THR A 1 204 ? 16.827 10.509 -10.705 1.00 88.38 204 THR A C 1
ATOM 1530 O O . THR A 1 204 ? 16.124 11.189 -9.956 1.00 88.38 204 THR A O 1
ATOM 1533 N N . THR A 1 205 ? 17.563 11.063 -11.669 1.00 89.25 205 THR A N 1
ATOM 1534 C CA . THR A 1 205 ? 17.598 12.508 -11.923 1.00 89.25 205 THR A CA 1
ATOM 1535 C C . THR A 1 205 ? 16.250 13.017 -12.429 1.00 89.25 205 THR A C 1
ATOM 1537 O O . THR A 1 205 ? 15.747 14.018 -11.920 1.00 89.25 205 THR A O 1
ATOM 1540 N N . ARG A 1 206 ? 15.625 12.306 -13.373 1.00 89.12 206 ARG A N 1
ATOM 1541 C CA . ARG A 1 206 ? 14.294 12.641 -13.900 1.00 89.12 206 ARG A CA 1
ATOM 1542 C C . ARG A 1 206 ? 13.201 12.505 -12.840 1.00 89.12 206 ARG A C 1
ATOM 1544 O O . ARG A 1 206 ? 12.360 13.391 -12.725 1.00 89.12 206 ARG A O 1
ATOM 1551 N N . LEU A 1 207 ? 13.279 11.479 -11.994 1.00 89.50 207 LEU A N 1
ATOM 1552 C CA . LEU A 1 207 ? 12.378 11.285 -10.857 1.00 89.50 207 LEU A CA 1
ATOM 1553 C C . LEU A 1 207 ? 12.443 12.456 -9.864 1.00 89.50 207 LEU A C 1
ATOM 1555 O O . LEU A 1 207 ? 11.420 12.923 -9.374 1.00 89.50 207 LEU A O 1
ATOM 1559 N N . ARG A 1 208 ? 13.632 13.004 -9.595 1.00 88.94 208 ARG A N 1
ATOM 1560 C CA . ARG A 1 208 ? 13.767 14.198 -8.739 1.00 88.94 208 ARG A CA 1
ATOM 1561 C C . ARG A 1 208 ? 13.194 15.470 -9.367 1.00 88.94 208 ARG A C 1
ATOM 1563 O O . ARG A 1 208 ? 12.860 16.390 -8.632 1.00 88.94 208 ARG A O 1
ATOM 1570 N N . GLN A 1 209 ? 13.107 15.542 -10.696 1.00 89.69 209 GLN A N 1
ATOM 1571 C CA . GLN A 1 209 ? 12.572 16.710 -11.409 1.00 89.69 209 GLN A CA 1
ATOM 1572 C C . GLN A 1 209 ? 11.039 16.732 -11.429 1.00 89.69 209 GLN A C 1
ATOM 1574 O O . GLN A 1 209 ? 10.443 17.804 -11.442 1.00 89.69 209 GLN A O 1
ATOM 1579 N N . CYS A 1 210 ? 10.400 15.565 -11.447 1.00 88.69 210 CYS A N 1
ATOM 1580 C CA . CYS A 1 210 ? 8.943 15.445 -11.513 1.00 88.69 210 CYS A CA 1
ATOM 1581 C C . CYS A 1 210 ? 8.270 15.311 -10.137 1.00 88.69 210 CYS A C 1
ATOM 1583 O O . CYS A 1 210 ? 7.075 15.578 -10.022 1.00 88.69 210 CYS A O 1
ATOM 1585 N N . LEU A 1 211 ? 9.000 14.870 -9.107 1.00 87.19 211 LEU A N 1
ATOM 1586 C CA . LEU A 1 211 ? 8.440 14.639 -7.779 1.00 87.19 211 LEU A CA 1
ATOM 1587 C C . LEU A 1 211 ? 8.654 15.846 -6.864 1.00 87.19 211 LEU A C 1
ATOM 1589 O O . LEU A 1 211 ? 9.695 16.502 -6.928 1.00 87.19 211 LEU A O 1
ATOM 1593 N N . PRO A 1 212 ? 7.706 16.128 -5.953 1.00 83.81 212 PRO A N 1
ATOM 1594 C CA . PRO A 1 212 ? 7.917 17.109 -4.899 1.00 83.81 212 PRO A CA 1
ATOM 1595 C C . PRO A 1 212 ? 9.174 16.787 -4.078 1.00 83.81 212 PRO A C 1
ATOM 1597 O O . PRO A 1 212 ? 9.390 15.637 -3.713 1.00 83.81 212 PRO A O 1
ATOM 1600 N N . ALA A 1 213 ? 9.947 17.799 -3.670 1.00 79.88 213 ALA A N 1
ATOM 1601 C CA . ALA A 1 213 ? 11.198 17.606 -2.914 1.00 79.88 213 ALA A CA 1
ATOM 1602 C C . ALA A 1 213 ? 11.044 16.787 -1.610 1.00 79.88 213 ALA A C 1
ATOM 1604 O O . ALA A 1 213 ? 11.997 16.165 -1.138 1.00 79.88 213 ALA A O 1
ATOM 1605 N N . LYS A 1 214 ? 9.837 16.771 -1.027 1.00 78.38 214 LYS A N 1
ATOM 1606 C CA . LYS A 1 214 ? 9.484 15.956 0.148 1.00 78.38 214 LYS A CA 1
ATOM 1607 C C . LYS A 1 214 ? 9.418 14.448 -0.147 1.00 78.38 214 LYS A C 1
ATOM 1609 O O . LYS A 1 214 ? 9.645 13.643 0.754 1.00 78.38 214 LYS A O 1
ATOM 1614 N N . ASP A 1 215 ? 9.153 14.064 -1.392 1.00 74.50 215 ASP A N 1
ATOM 1615 C CA . ASP A 1 215 ? 9.012 12.681 -1.842 1.00 74.50 215 ASP A CA 1
ATOM 1616 C C . ASP A 1 215 ? 10.392 12.145 -2.268 1.00 74.50 215 ASP A C 1
ATOM 1618 O O . ASP A 1 215 ? 10.669 11.948 -3.446 1.00 74.50 215 ASP A O 1
ATOM 1622 N N . LYS A 1 216 ? 11.294 11.950 -1.292 1.00 69.94 216 LYS A N 1
ATOM 1623 C CA . LYS A 1 216 ? 12.692 11.521 -1.517 1.00 69.94 216 LYS A CA 1
ATOM 1624 C C . LYS A 1 216 ? 12.793 10.282 -2.424 1.00 69.94 216 LYS A C 1
ATOM 1626 O O . LYS A 1 216 ? 12.032 9.330 -2.257 1.00 69.94 216 LYS A O 1
ATOM 1631 N N . VAL A 1 217 ? 13.785 10.262 -3.318 1.00 74.50 217 VAL A N 1
ATOM 1632 C CA . VAL A 1 217 ? 14.043 9.152 -4.257 1.00 74.50 217 VAL A CA 1
ATOM 1633 C C . VAL A 1 217 ? 15.545 8.844 -4.309 1.00 74.50 217 VAL A C 1
ATOM 1635 O O . VAL A 1 217 ? 16.363 9.761 -4.467 1.00 74.50 217 VAL A O 1
ATOM 1638 N N . GLY A 1 218 ? 15.916 7.569 -4.150 1.00 67.25 218 GLY A N 1
ATOM 1639 C CA . GLY A 1 218 ? 17.306 7.100 -4.150 1.00 67.25 218 GLY A CA 1
ATOM 1640 C C . GLY A 1 218 ? 17.480 5.704 -3.530 1.00 67.25 218 GLY A C 1
ATOM 1641 O O . GLY A 1 218 ? 16.491 5.082 -3.142 1.00 67.25 218 GLY A O 1
ATOM 1642 N N . PRO A 1 219 ? 18.724 5.206 -3.408 1.00 55.41 219 PRO A N 1
ATOM 1643 C CA . PRO A 1 219 ? 19.007 3.890 -2.833 1.00 55.41 219 PRO A CA 1
ATOM 1644 C C . PRO A 1 219 ? 18.371 3.711 -1.444 1.00 55.41 219 PRO A C 1
ATOM 1646 O O . PRO A 1 219 ? 18.528 4.565 -0.571 1.00 55.41 219 PRO A O 1
ATOM 1649 N N . GLY A 1 220 ? 17.627 2.617 -1.247 1.00 53.91 220 GLY A N 1
ATOM 1650 C CA . GLY A 1 220 ? 16.939 2.300 0.015 1.00 53.91 220 GLY A CA 1
ATOM 1651 C C . GLY A 1 220 ? 15.701 3.155 0.333 1.00 53.91 220 GLY A C 1
ATOM 1652 O O . GLY A 1 220 ? 15.100 2.984 1.390 1.00 53.91 220 GLY A O 1
ATOM 1653 N N . GLN A 1 221 ? 15.307 4.073 -0.553 1.00 65.81 221 GLN A N 1
ATOM 1654 C CA . GLN A 1 221 ? 14.074 4.852 -0.443 1.00 65.81 221 GLN A CA 1
ATOM 1655 C C . GLN A 1 221 ? 13.064 4.276 -1.438 1.00 65.81 221 GLN A C 1
ATOM 1657 O O . GLN A 1 221 ? 13.187 4.531 -2.631 1.00 65.81 221 GLN A O 1
ATOM 1662 N N . ASP A 1 222 ? 12.077 3.517 -0.959 1.00 6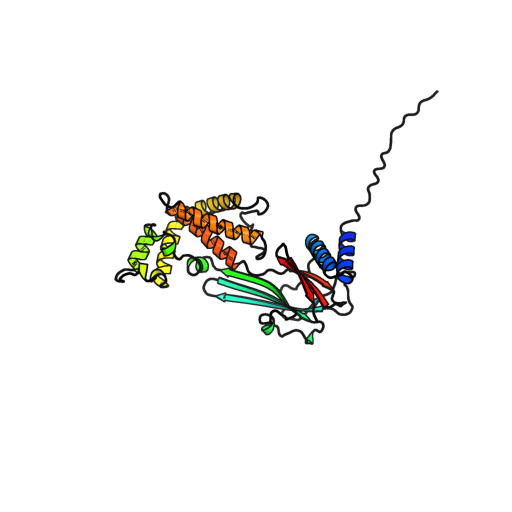6.38 222 ASP A N 1
ATOM 1663 C CA . ASP A 1 222 ? 10.958 3.047 -1.783 1.00 66.38 222 ASP A CA 1
ATOM 1664 C C . ASP A 1 222 ? 9.731 3.954 -1.558 1.00 66.38 222 ASP A C 1
ATOM 1666 O O . ASP A 1 222 ? 9.109 3.889 -0.490 1.00 66.38 222 ASP A O 1
ATOM 1670 N N . PRO A 1 223 ? 9.370 4.826 -2.521 1.00 67.06 223 PRO A N 1
ATOM 1671 C CA . PRO A 1 223 ? 8.189 5.684 -2.423 1.00 67.06 223 PRO A CA 1
ATOM 1672 C C . PRO A 1 223 ? 6.869 4.906 -2.332 1.00 67.06 223 PRO A C 1
ATOM 1674 O O . PRO A 1 223 ? 5.877 5.478 -1.886 1.00 67.06 223 PRO A O 1
ATOM 1677 N N . CYS A 1 224 ? 6.876 3.623 -2.706 1.00 68.38 224 CYS A N 1
ATOM 1678 C CA . CYS A 1 224 ? 5.746 2.702 -2.656 1.00 68.38 224 CYS A CA 1
ATOM 1679 C C . CYS A 1 224 ? 5.833 1.681 -1.511 1.00 68.38 224 CYS A C 1
ATOM 1681 O O . CYS A 1 224 ? 5.020 0.763 -1.459 1.00 68.38 224 CYS A O 1
ATOM 1683 N N . ALA A 1 225 ? 6.737 1.872 -0.537 1.00 60.03 225 ALA A N 1
ATOM 1684 C CA . ALA A 1 225 ? 6.731 1.083 0.703 1.00 60.03 225 ALA A CA 1
ATOM 1685 C C . ALA A 1 225 ? 5.388 1.176 1.456 1.00 60.03 225 ALA A C 1
ATOM 1687 O O . ALA A 1 225 ? 5.021 0.265 2.195 1.00 60.03 225 ALA A O 1
ATOM 1688 N N . LEU A 1 226 ? 4.665 2.287 1.267 1.00 54.66 226 LEU A N 1
ATOM 1689 C CA . LEU A 1 226 ? 3.266 2.458 1.652 1.00 54.66 226 LEU A CA 1
ATOM 1690 C C . LEU A 1 226 ? 2.446 2.579 0.367 1.00 54.66 226 LEU A C 1
ATOM 1692 O O . LEU A 1 226 ? 2.412 3.636 -0.273 1.00 54.66 226 LEU A O 1
ATOM 1696 N N . SER A 1 227 ? 1.833 1.466 -0.001 1.00 53.66 227 SER A N 1
ATOM 1697 C CA . SER A 1 227 ? 1.214 1.191 -1.294 1.00 53.66 227 SER A CA 1
ATOM 1698 C C . SER A 1 227 ? 0.016 2.091 -1.639 1.00 53.66 227 SER A C 1
ATOM 1700 O O . SER A 1 227 ? -0.186 2.411 -2.805 1.00 53.66 227 SER A O 1
ATOM 1702 N N . ASP A 1 228 ? -0.677 2.621 -0.627 1.00 50.78 228 ASP A N 1
ATOM 1703 C CA . ASP A 1 228 ? -1.825 3.540 -0.752 1.00 50.78 228 ASP A CA 1
ATOM 1704 C C . ASP A 1 228 ? -1.474 5.023 -0.489 1.00 50.78 228 ASP A C 1
ATOM 1706 O O . ASP A 1 228 ? -2.348 5.875 -0.286 1.00 50.78 228 ASP A O 1
ATOM 1710 N N . SER A 1 229 ? -0.187 5.376 -0.433 1.00 62.50 229 SER A N 1
ATOM 1711 C CA . SER A 1 229 ? 0.203 6.776 -0.234 1.00 62.50 229 SER A CA 1
ATOM 1712 C C . SER A 1 229 ? 0.032 7.590 -1.532 1.00 62.50 229 SER A C 1
ATOM 1714 O O . SER A 1 229 ? 0.438 7.134 -2.604 1.00 62.50 229 SER A O 1
ATOM 1716 N N . PRO A 1 230 ? -0.448 8.852 -1.475 1.00 70.00 230 PRO A N 1
ATOM 1717 C CA . PRO A 1 230 ? -0.399 9.781 -2.609 1.00 70.00 230 PRO A CA 1
ATOM 1718 C C . PRO A 1 230 ? 1.016 9.942 -3.185 1.00 70.00 230 PRO A C 1
ATOM 1720 O O . PRO A 1 230 ? 1.189 10.314 -4.343 1.00 70.00 230 PRO A O 1
ATOM 1723 N N . ARG A 1 231 ? 2.045 9.670 -2.370 1.00 77.44 231 ARG A N 1
ATOM 1724 C CA . ARG A 1 231 ? 3.444 9.605 -2.798 1.00 77.44 231 ARG A CA 1
ATOM 1725 C C . ARG A 1 231 ? 3.691 8.461 -3.787 1.00 77.44 231 ARG A C 1
ATOM 1727 O O . ARG A 1 231 ? 4.349 8.710 -4.792 1.00 77.44 231 ARG A O 1
ATOM 1734 N N . CYS A 1 232 ? 3.165 7.260 -3.540 1.00 77.06 232 CYS A N 1
ATOM 1735 C CA . CYS A 1 232 ? 3.288 6.138 -4.473 1.00 77.06 232 CYS A CA 1
ATOM 1736 C C . CYS A 1 232 ? 2.555 6.423 -5.794 1.00 77.06 232 CYS A C 1
ATOM 1738 O O . CYS A 1 232 ? 3.132 6.222 -6.859 1.00 77.06 232 CYS A O 1
ATOM 1740 N N . GLY A 1 233 ? 1.349 7.007 -5.739 1.00 78.69 233 GLY A N 1
ATOM 1741 C CA . GLY A 1 233 ? 0.615 7.424 -6.944 1.00 78.69 233 GLY A CA 1
ATOM 1742 C C . GLY A 1 233 ? 1.409 8.408 -7.816 1.00 78.69 233 GLY A C 1
ATOM 1743 O O . GLY A 1 233 ? 1.655 8.140 -8.990 1.00 78.69 233 GLY A O 1
ATOM 1744 N N . ARG A 1 234 ? 1.927 9.496 -7.224 1.00 86.00 234 ARG A N 1
ATOM 1745 C CA . ARG A 1 234 ? 2.790 10.455 -7.945 1.00 86.00 234 ARG A CA 1
ATOM 1746 C C . ARG A 1 234 ? 4.072 9.816 -8.486 1.00 86.00 234 ARG A C 1
ATOM 1748 O O . ARG A 1 234 ? 4.541 10.184 -9.561 1.00 86.00 234 ARG A O 1
ATOM 1755 N N . TYR A 1 235 ? 4.664 8.885 -7.734 1.00 86.69 235 TYR A N 1
ATOM 1756 C CA . TYR A 1 235 ? 5.860 8.155 -8.157 1.00 86.69 235 TYR A CA 1
ATOM 1757 C C . TYR A 1 235 ? 5.600 7.336 -9.425 1.00 86.69 235 TYR A C 1
ATOM 1759 O O . TYR A 1 235 ? 6.365 7.447 -10.381 1.00 86.69 235 TYR A O 1
ATOM 1767 N N . GLN A 1 236 ? 4.491 6.593 -9.474 1.00 82.25 236 GLN A N 1
ATOM 1768 C CA . GLN A 1 236 ? 4.075 5.835 -10.657 1.00 82.25 236 GLN A CA 1
ATOM 1769 C C . GLN A 1 236 ? 3.789 6.733 -11.863 1.00 82.25 236 GLN A C 1
ATOM 1771 O O . GLN A 1 236 ? 4.242 6.440 -12.968 1.00 82.25 236 GLN A O 1
ATOM 1776 N N . GLU A 1 237 ? 3.056 7.830 -11.661 1.00 85.88 237 GLU A N 1
ATOM 1777 C CA . GLU A 1 237 ? 2.770 8.801 -12.722 1.00 85.88 237 GLU A CA 1
ATOM 1778 C C . GLU A 1 237 ? 4.057 9.376 -13.308 1.00 85.88 237 GLU A C 1
ATOM 1780 O O . GLU A 1 237 ? 4.198 9.480 -14.527 1.00 85.88 237 GLU A O 1
ATOM 1785 N N . CYS A 1 238 ? 5.032 9.696 -12.454 1.00 89.94 238 CYS A N 1
ATOM 1786 C CA . CYS A 1 238 ? 6.314 10.157 -12.948 1.00 89.94 238 CYS A CA 1
ATOM 1787 C C . CYS A 1 238 ? 7.086 9.067 -13.700 1.00 89.94 238 CYS A C 1
ATOM 1789 O O . CYS A 1 238 ? 7.630 9.355 -14.763 1.00 89.94 238 CYS A O 1
ATOM 1791 N N . LEU A 1 239 ? 7.138 7.833 -13.191 1.00 87.75 239 LEU A N 1
ATOM 1792 C CA . LEU A 1 239 ? 7.801 6.728 -13.890 1.00 87.75 239 LEU A CA 1
ATOM 1793 C C . LEU A 1 239 ? 7.230 6.542 -15.302 1.00 87.75 239 LEU A C 1
ATOM 1795 O O . LEU A 1 239 ? 7.995 6.494 -16.264 1.00 87.75 239 LEU A O 1
ATOM 1799 N N . ARG A 1 240 ? 5.897 6.553 -15.438 1.00 82.38 240 ARG A N 1
ATOM 1800 C CA . ARG A 1 240 ? 5.219 6.512 -16.744 1.00 82.38 240 ARG A CA 1
ATOM 1801 C C . ARG A 1 240 ? 5.611 7.687 -17.630 1.00 82.38 240 ARG A C 1
ATOM 1803 O O . ARG A 1 240 ? 5.995 7.480 -18.771 1.00 82.38 240 ARG A O 1
ATOM 1810 N N . LYS A 1 241 ? 5.610 8.907 -17.090 1.00 87.12 241 LYS A N 1
ATOM 1811 C CA . LYS A 1 241 ? 6.028 10.089 -17.848 1.00 87.12 241 LYS A CA 1
ATOM 1812 C C . LYS A 1 241 ? 7.472 9.983 -18.345 1.00 87.12 241 LYS A C 1
ATOM 1814 O O . LYS A 1 241 ? 7.739 10.317 -19.490 1.00 87.12 241 LYS A O 1
ATOM 1819 N N . VAL A 1 242 ? 8.408 9.533 -17.505 1.00 86.69 242 VAL A N 1
ATOM 1820 C CA . VAL A 1 242 ? 9.817 9.369 -17.904 1.00 86.69 242 VAL A CA 1
ATOM 1821 C C . VAL A 1 242 ? 9.956 8.309 -18.992 1.00 86.69 242 VAL A C 1
ATOM 1823 O O . VAL A 1 242 ? 10.722 8.523 -19.930 1.00 86.69 242 VAL A O 1
ATOM 1826 N N . SER A 1 243 ? 9.198 7.216 -18.879 1.00 81.00 243 SER A N 1
ATOM 1827 C CA . SER A 1 243 ? 9.083 6.174 -19.900 1.00 81.00 243 SER A CA 1
ATOM 1828 C C . SER A 1 243 ? 8.593 6.765 -21.234 1.00 81.00 243 SER A C 1
ATOM 1830 O O . SER A 1 243 ? 9.333 6.745 -22.220 1.00 81.00 243 SER A O 1
ATOM 1832 N N . ASP A 1 244 ? 7.425 7.414 -21.255 1.00 78.12 244 ASP A N 1
ATOM 1833 C CA . ASP A 1 244 ? 6.838 8.018 -22.463 1.00 78.12 244 ASP A CA 1
ATOM 1834 C C . ASP A 1 244 ? 7.744 9.102 -23.087 1.00 78.12 244 ASP A C 1
ATOM 1836 O O . ASP A 1 244 ? 7.943 9.154 -24.303 1.00 78.12 244 ASP A O 1
ATOM 1840 N N . ASP A 1 245 ? 8.356 9.948 -22.256 1.00 83.50 245 ASP A N 1
ATOM 1841 C CA . ASP A 1 245 ? 9.283 10.995 -22.690 1.00 83.50 245 ASP A CA 1
ATOM 1842 C C . ASP A 1 245 ? 10.561 10.408 -23.318 1.00 83.50 245 ASP A C 1
ATOM 1844 O O . ASP A 1 245 ? 11.143 11.005 -24.228 1.00 83.50 245 ASP A O 1
ATOM 1848 N N . SER A 1 246 ? 11.045 9.275 -22.797 1.00 78.62 246 SER A N 1
ATOM 1849 C CA . SER A 1 246 ? 12.226 8.579 -23.318 1.00 78.62 246 SER A CA 1
ATOM 1850 C C . SER A 1 246 ? 11.942 7.964 -24.687 1.00 78.62 246 SER A C 1
ATOM 1852 O O . SER A 1 246 ? 12.726 8.127 -25.624 1.00 78.62 246 SER A O 1
ATOM 1854 N N . LEU A 1 247 ? 10.747 7.392 -24.839 1.00 71.00 247 LEU A N 1
ATOM 1855 C CA . LEU A 1 247 ? 10.233 6.876 -26.102 1.00 71.00 247 LEU A CA 1
ATOM 1856 C C . LEU A 1 247 ? 10.207 7.945 -27.202 1.00 71.00 247 LEU A C 1
ATOM 1858 O O . LEU A 1 247 ? 10.698 7.730 -28.311 1.00 71.00 247 LEU A O 1
ATOM 1862 N N . ALA A 1 248 ? 9.681 9.129 -26.877 1.00 72.88 248 ALA A N 1
ATOM 1863 C CA . ALA A 1 248 ? 9.552 10.239 -27.818 1.00 72.88 248 ALA A CA 1
ATOM 1864 C C . ALA A 1 248 ? 10.907 10.788 -28.306 1.00 72.88 248 ALA A C 1
ATOM 1866 O O . ALA A 1 248 ? 11.002 11.291 -29.425 1.00 72.88 248 ALA A O 1
ATOM 1867 N N . ARG A 1 249 ? 11.967 10.687 -27.492 1.00 72.88 249 ARG A N 1
ATOM 1868 C CA . ARG A 1 249 ? 13.321 11.165 -27.832 1.00 72.88 249 ARG A CA 1
ATOM 1869 C C . ARG A 1 249 ? 14.136 10.193 -28.690 1.00 72.88 249 ARG A C 1
ATOM 1871 O O . ARG A 1 249 ? 15.222 10.561 -29.136 1.00 72.88 249 ARG A O 1
ATOM 1878 N N . GLY A 1 250 ? 13.635 8.984 -28.947 1.00 60.22 250 GLY A N 1
ATOM 1879 C CA . GLY A 1 250 ? 14.353 7.855 -29.552 1.00 60.22 250 GLY A CA 1
ATOM 1880 C C . GLY A 1 250 ? 14.809 7.984 -31.017 1.00 60.22 250 GLY A C 1
ATOM 1881 O O . GLY A 1 250 ? 14.906 6.975 -31.708 1.00 60.22 250 GLY A O 1
ATOM 1882 N N . THR A 1 251 ? 15.130 9.172 -31.529 1.00 52.62 251 THR A N 1
ATOM 1883 C CA . THR A 1 251 ? 15.733 9.352 -32.862 1.00 52.62 251 THR A CA 1
ATOM 1884 C C . THR A 1 251 ? 17.164 9.883 -32.733 1.00 52.62 251 THR A C 1
ATOM 1886 O O . THR A 1 251 ? 17.406 11.073 -32.910 1.00 52.62 251 THR A O 1
ATOM 1889 N N . GLY A 1 252 ? 18.117 9.005 -32.389 1.00 53.00 252 GLY A N 1
ATOM 1890 C CA . GLY A 1 252 ? 19.561 9.312 -32.401 1.00 53.00 252 GLY A CA 1
ATOM 1891 C C . GLY A 1 252 ? 20.407 8.573 -31.354 1.00 53.00 252 GLY A C 1
ATOM 1892 O O . GLY A 1 252 ? 21.559 8.250 -31.622 1.00 53.00 252 GLY A O 1
ATOM 1893 N N . THR A 1 253 ? 19.830 8.250 -30.193 1.00 65.00 253 THR A N 1
ATOM 1894 C CA . THR A 1 253 ? 20.494 7.563 -29.060 1.00 65.00 253 THR A CA 1
ATOM 1895 C C . THR A 1 253 ? 19.644 6.392 -28.557 1.00 65.00 253 THR A C 1
ATOM 1897 O O . THR A 1 253 ? 19.325 6.291 -27.371 1.00 65.00 253 THR A O 1
ATOM 1900 N N . LEU A 1 254 ? 19.225 5.546 -29.503 1.00 70.75 254 LEU A N 1
ATOM 1901 C CA . LEU A 1 254 ? 18.215 4.497 -29.331 1.00 70.75 254 LEU A CA 1
ATOM 1902 C C . LEU A 1 254 ? 18.503 3.550 -28.160 1.00 70.75 254 LEU A C 1
ATOM 1904 O O . LEU A 1 254 ? 17.595 3.304 -27.379 1.00 70.75 254 LEU A O 1
ATOM 1908 N N . ASP A 1 255 ? 19.737 3.081 -27.990 1.00 74.19 255 ASP A N 1
ATOM 1909 C CA . ASP A 1 255 ? 20.079 2.087 -26.962 1.00 74.19 255 ASP A CA 1
ATOM 1910 C C . ASP A 1 255 ? 20.033 2.682 -25.538 1.00 74.19 255 ASP A C 1
ATOM 1912 O O . ASP A 1 255 ? 19.577 2.038 -24.592 1.00 74.19 255 ASP A O 1
ATOM 1916 N N . ALA A 1 256 ? 20.450 3.944 -25.378 1.00 78.62 256 ALA A N 1
ATOM 1917 C CA . ALA A 1 256 ? 20.436 4.641 -24.090 1.00 78.62 256 ALA A CA 1
ATOM 1918 C C . ALA A 1 256 ? 19.015 5.041 -23.656 1.00 78.62 256 ALA A C 1
ATOM 1920 O O . ALA A 1 256 ? 18.664 4.895 -22.485 1.00 78.62 256 ALA A O 1
ATOM 1921 N N . GLU A 1 257 ? 18.190 5.520 -24.591 1.00 79.38 257 GLU A N 1
ATOM 1922 C CA . GLU A 1 257 ? 16.778 5.820 -24.320 1.00 79.38 257 GLU A CA 1
ATOM 1923 C C . GLU A 1 257 ? 15.959 4.524 -24.164 1.00 79.38 257 GLU A C 1
ATOM 1925 O O . GLU A 1 257 ? 15.120 4.444 -23.276 1.00 79.38 257 GLU A O 1
ATOM 1930 N N . LEU A 1 258 ? 16.264 3.451 -24.906 1.00 77.81 258 LEU A N 1
ATOM 1931 C CA . LEU A 1 258 ? 15.682 2.123 -24.666 1.00 77.81 258 LEU A CA 1
ATOM 1932 C C . LEU A 1 258 ? 15.973 1.641 -23.240 1.00 77.81 258 LEU A C 1
ATOM 1934 O O . LEU A 1 258 ? 15.079 1.145 -22.556 1.00 77.81 258 LEU A O 1
ATOM 1938 N N . ALA A 1 259 ? 17.215 1.798 -22.781 1.00 79.88 259 ALA A N 1
ATOM 1939 C CA . ALA A 1 259 ? 17.593 1.418 -21.429 1.00 79.88 259 ALA A CA 1
ATOM 1940 C C . ALA A 1 259 ? 16.851 2.241 -20.365 1.00 79.88 259 ALA A C 1
ATOM 1942 O O . ALA A 1 259 ? 16.396 1.678 -19.371 1.00 79.88 259 ALA A O 1
ATOM 1943 N N . LEU A 1 260 ? 16.699 3.554 -20.572 1.00 83.19 260 LEU A N 1
ATOM 1944 C CA . LEU A 1 260 ? 15.943 4.427 -19.671 1.00 83.19 260 LEU A CA 1
ATOM 1945 C C . LEU A 1 260 ? 14.448 4.087 -19.655 1.00 83.19 260 LEU A C 1
ATOM 1947 O O . LEU A 1 260 ? 13.859 4.030 -18.575 1.00 83.19 260 LEU A O 1
ATOM 1951 N N . TRP A 1 261 ? 13.855 3.841 -20.822 1.00 82.50 261 TRP A N 1
ATOM 1952 C CA . TRP A 1 261 ? 12.468 3.410 -20.951 1.00 82.50 261 TRP A CA 1
ATOM 1953 C C . TRP A 1 261 ? 12.222 2.095 -20.208 1.00 82.50 261 TRP A C 1
ATOM 1955 O O . TRP A 1 261 ? 11.338 2.057 -19.359 1.00 82.50 261 TRP A O 1
ATOM 1965 N N . LEU A 1 262 ? 13.044 1.061 -20.441 1.00 76.31 262 LEU A N 1
ATOM 1966 C CA . LEU A 1 262 ? 12.919 -0.234 -19.759 1.00 76.31 262 LEU A CA 1
ATOM 1967 C C . LEU A 1 262 ? 12.991 -0.077 -18.237 1.00 76.31 262 LEU A C 1
ATOM 1969 O O . LEU A 1 262 ? 12.138 -0.592 -17.525 1.00 76.31 262 LEU A O 1
ATOM 1973 N N . GLU A 1 263 ? 13.983 0.653 -17.720 1.00 80.75 263 GLU A N 1
ATOM 1974 C CA . GLU A 1 263 ? 14.121 0.877 -16.273 1.00 80.75 263 GLU A CA 1
ATOM 1975 C C . GLU A 1 263 ? 12.909 1.630 -15.686 1.00 80.75 263 GLU A C 1
ATOM 1977 O O . GLU A 1 263 ? 12.437 1.303 -14.593 1.00 80.75 263 GLU A O 1
ATOM 1982 N N . ALA A 1 264 ? 12.372 2.621 -16.406 1.00 80.75 264 ALA A N 1
ATOM 1983 C CA . ALA A 1 264 ? 11.201 3.381 -15.975 1.00 80.75 264 ALA A CA 1
ATOM 1984 C C . ALA A 1 264 ? 9.902 2.558 -16.039 1.00 80.75 264 ALA A C 1
ATOM 1986 O O . ALA A 1 264 ? 9.092 2.633 -15.114 1.00 80.75 264 ALA A O 1
ATOM 1987 N N . ASP A 1 265 ? 9.711 1.766 -17.095 1.00 77.62 265 ASP A N 1
ATOM 1988 C CA . ASP A 1 265 ? 8.517 0.952 -17.333 1.00 77.62 265 ASP A CA 1
ATOM 1989 C C . ASP A 1 265 ? 8.437 -0.243 -16.374 1.00 77.62 265 ASP A C 1
ATOM 1991 O O . ASP A 1 265 ? 7.438 -0.416 -15.672 1.00 77.62 265 ASP A O 1
ATOM 1995 N N . ILE A 1 266 ? 9.544 -0.977 -16.216 1.00 74.31 266 ILE A N 1
ATOM 1996 C CA . ILE A 1 266 ? 9.692 -2.016 -15.188 1.00 74.31 266 ILE A CA 1
ATOM 1997 C C . ILE A 1 266 ? 9.459 -1.404 -13.806 1.00 74.31 266 ILE A C 1
ATOM 1999 O O . ILE A 1 266 ? 8.718 -1.958 -12.995 1.00 74.31 266 ILE A O 1
ATOM 2003 N N . GLY A 1 267 ? 10.051 -0.236 -13.533 1.00 75.44 267 GLY A N 1
ATOM 2004 C CA . GLY A 1 267 ? 9.831 0.498 -12.291 1.00 75.44 267 GLY A CA 1
ATOM 2005 C C . GLY A 1 267 ? 8.355 0.836 -12.061 1.00 75.44 267 GLY A C 1
ATOM 2006 O O . GLY A 1 267 ? 7.858 0.660 -10.949 1.00 75.44 267 GLY A O 1
ATOM 2007 N N . ALA A 1 268 ? 7.633 1.273 -13.098 1.00 74.75 268 ALA A N 1
ATOM 2008 C CA . ALA A 1 268 ? 6.204 1.577 -13.033 1.00 74.75 268 ALA A CA 1
ATOM 2009 C C . ALA A 1 268 ? 5.364 0.319 -12.789 1.00 74.75 268 ALA A C 1
ATOM 2011 O O . ALA A 1 268 ? 4.445 0.344 -11.969 1.00 74.75 268 ALA A O 1
ATOM 2012 N N . CYS A 1 269 ? 5.698 -0.786 -13.454 1.00 72.81 269 CYS A N 1
ATOM 2013 C CA . CYS A 1 269 ? 5.054 -2.080 -13.272 1.00 72.81 269 CYS A CA 1
ATOM 2014 C C . CYS A 1 269 ? 5.261 -2.623 -11.848 1.00 72.81 269 CYS A C 1
ATOM 2016 O O . CYS A 1 269 ? 4.290 -2.959 -11.168 1.00 72.81 269 CYS A O 1
ATOM 2018 N N . VAL A 1 270 ? 6.495 -2.599 -11.337 1.00 72.31 270 VAL A N 1
ATOM 2019 C CA . VAL A 1 270 ? 6.816 -2.989 -9.955 1.00 72.31 270 VAL A CA 1
ATOM 2020 C C . VAL A 1 270 ? 6.125 -2.067 -8.943 1.00 72.31 270 VAL A C 1
ATOM 2022 O O . VAL A 1 270 ? 5.587 -2.534 -7.943 1.00 72.31 270 VAL A O 1
ATOM 2025 N N . ALA A 1 271 ? 6.094 -0.755 -9.181 1.00 72.31 271 ALA A N 1
ATOM 2026 C CA . ALA A 1 271 ? 5.413 0.191 -8.297 1.00 72.31 271 ALA A CA 1
ATOM 2027 C C . ALA A 1 271 ? 3.888 -0.010 -8.285 1.00 72.31 271 ALA A C 1
ATOM 2029 O O . ALA A 1 271 ? 3.262 0.171 -7.241 1.00 72.31 271 ALA A O 1
ATOM 2030 N N . ARG A 1 272 ? 3.291 -0.391 -9.421 1.00 69.69 272 ARG A N 1
ATOM 2031 C CA . ARG A 1 272 ? 1.867 -0.736 -9.535 1.00 69.69 272 ARG A CA 1
ATOM 2032 C C . ARG A 1 272 ? 1.546 -2.068 -8.874 1.00 69.69 272 ARG A C 1
ATOM 2034 O O . ARG A 1 272 ? 0.566 -2.140 -8.148 1.00 69.69 272 ARG A O 1
ATOM 2041 N N . SER A 1 273 ? 2.343 -3.112 -9.087 1.00 64.94 273 SER A N 1
ATOM 2042 C CA . SER A 1 273 ? 2.113 -4.400 -8.415 1.00 64.94 273 SER A CA 1
ATOM 2043 C C . SER A 1 273 ? 2.223 -4.256 -6.897 1.00 64.94 273 SER A C 1
ATOM 2045 O O . SER A 1 273 ? 1.441 -4.850 -6.159 1.00 64.94 273 SER A O 1
ATOM 2047 N N . ARG A 1 274 ? 3.093 -3.357 -6.422 1.00 66.12 274 ARG A N 1
ATOM 2048 C CA . ARG A 1 274 ? 3.168 -2.972 -5.007 1.00 66.12 274 ARG A CA 1
ATOM 2049 C C . ARG A 1 274 ? 1.972 -2.156 -4.514 1.00 66.12 274 ARG A C 1
ATOM 2051 O O . ARG A 1 274 ? 1.803 -2.073 -3.306 1.00 66.12 274 ARG A O 1
ATOM 2058 N N . GLN A 1 275 ? 1.149 -1.583 -5.392 1.00 57.88 275 GLN A N 1
ATOM 2059 C CA . GLN A 1 275 ? -0.013 -0.740 -5.076 1.00 57.88 275 GLN A CA 1
ATOM 2060 C C . GLN A 1 275 ? -1.255 -1.562 -4.685 1.00 57.88 275 GLN A C 1
ATOM 2062 O O . GLN A 1 275 ? -2.324 -1.392 -5.265 1.00 57.88 275 GLN A O 1
ATOM 2067 N N . GLY A 1 276 ? -1.134 -2.483 -3.730 1.00 59.59 276 GLY A N 1
ATOM 2068 C CA . GLY A 1 276 ? -2.325 -3.020 -3.060 1.00 59.59 276 GLY A CA 1
ATOM 2069 C C . GLY A 1 276 ? -2.652 -2.215 -1.798 1.00 59.59 276 GLY A C 1
ATOM 2070 O O . GLY A 1 276 ? -1.934 -1.279 -1.455 1.00 59.59 276 GLY A O 1
ATOM 2071 N N . SER A 1 277 ? -3.740 -2.517 -1.093 1.00 61.44 277 SER A N 1
ATOM 2072 C CA . SER A 1 277 ? -4.119 -1.681 0.051 1.00 61.44 277 SER A CA 1
ATOM 2073 C C . SER A 1 277 ? -3.222 -1.908 1.270 1.00 61.44 277 SER A C 1
ATOM 2075 O O . SER A 1 277 ? -2.867 -3.047 1.562 1.00 61.44 277 SER A O 1
ATOM 2077 N N . ALA A 1 278 ? -2.864 -0.854 2.011 1.00 74.25 278 ALA A N 1
ATOM 2078 C CA . ALA A 1 278 ? -2.096 -0.976 3.257 1.00 74.25 278 ALA A CA 1
ATOM 2079 C C . ALA A 1 278 ? -2.776 -0.257 4.427 1.00 74.25 278 ALA A C 1
ATOM 2081 O O . ALA A 1 278 ? -2.422 0.866 4.796 1.00 74.25 278 ALA A O 1
ATOM 2082 N N . CYS A 1 279 ? -3.742 -0.921 5.060 1.00 83.81 279 CYS A N 1
ATOM 2083 C CA . CYS A 1 279 ? -4.384 -0.395 6.254 1.00 83.81 279 CYS A CA 1
ATOM 2084 C C . CYS A 1 279 ? -3.552 -0.637 7.519 1.00 83.81 279 CYS A C 1
ATOM 2086 O O . CYS A 1 279 ? -3.160 -1.752 7.849 1.00 83.81 279 CYS A O 1
ATOM 2088 N N . THR A 1 280 ? -3.336 0.422 8.295 1.00 87.19 280 THR A N 1
ATOM 2089 C CA . THR A 1 280 ? -2.735 0.345 9.625 1.00 87.19 280 THR A CA 1
ATOM 2090 C C . THR A 1 280 ? -3.778 0.617 10.700 1.00 87.19 280 THR A C 1
ATOM 2092 O O . THR A 1 280 ? -4.453 1.649 10.679 1.00 87.19 280 THR A O 1
ATOM 2095 N N . LEU A 1 281 ? -3.877 -0.285 11.675 1.00 92.12 281 LEU A N 1
ATOM 2096 C CA . LEU A 1 281 ? -4.715 -0.096 12.855 1.00 92.12 281 LEU A CA 1
ATOM 2097 C C . LEU A 1 281 ? -4.082 0.938 13.798 1.00 92.12 281 LEU A C 1
ATOM 2099 O O . LEU A 1 281 ? -2.898 0.859 14.134 1.00 92.12 281 LEU A O 1
ATOM 2103 N N . ILE A 1 282 ? -4.879 1.905 14.240 1.00 94.00 28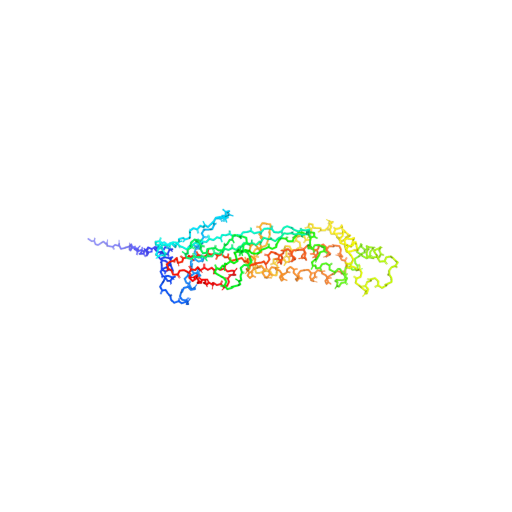2 ILE A N 1
ATOM 2104 C CA . ILE A 1 282 ? -4.436 3.027 15.075 1.00 94.00 282 ILE A CA 1
ATOM 2105 C C . ILE A 1 282 ? -4.694 2.706 16.544 1.00 94.00 282 ILE A C 1
ATOM 2107 O O . ILE A 1 282 ? -3.766 2.699 17.349 1.00 94.00 282 ILE A O 1
ATOM 2111 N N . VAL A 1 283 ? -5.956 2.436 16.884 1.00 95.31 283 VAL A N 1
ATOM 2112 C CA . VAL A 1 283 ? -6.418 2.215 18.257 1.00 95.31 283 VAL A CA 1
ATOM 2113 C C . VAL A 1 283 ? -7.701 1.383 18.253 1.00 95.31 283 VAL A C 1
ATOM 2115 O O . VAL A 1 283 ? -8.465 1.418 17.286 1.00 95.31 283 VAL A O 1
ATOM 2118 N N . VAL A 1 284 ? -7.939 0.654 19.342 1.00 96.06 284 VAL A N 1
ATOM 2119 C CA . VAL A 1 284 ? -9.161 -0.126 19.575 1.00 96.06 284 VAL A CA 1
ATOM 2120 C C . VAL A 1 284 ? -9.874 0.422 20.808 1.00 96.06 284 VAL A C 1
ATOM 2122 O O . VAL A 1 284 ? -9.228 0.725 21.812 1.00 96.06 284 VAL A O 1
ATOM 2125 N N . ASP A 1 285 ? -11.197 0.520 20.731 1.00 96.19 285 ASP A N 1
ATOM 2126 C CA . ASP A 1 285 ? -12.104 0.690 21.867 1.00 96.19 285 ASP A CA 1
ATOM 2127 C C . ASP A 1 285 ? -12.924 -0.605 22.014 1.00 96.19 285 ASP A C 1
ATOM 2129 O O . ASP A 1 285 ? -13.989 -0.738 21.396 1.00 96.19 285 ASP A O 1
ATOM 2133 N N . PRO A 1 286 ? -12.420 -1.595 22.783 1.00 94.25 286 PRO A N 1
ATOM 2134 C CA . PRO A 1 286 ? -13.061 -2.900 22.910 1.00 94.25 286 PRO A CA 1
ATOM 2135 C C . PRO A 1 286 ? -14.456 -2.811 23.522 1.00 94.25 286 PRO A C 1
ATOM 2137 O O . PRO A 1 286 ? -15.361 -3.520 23.092 1.00 94.25 286 PRO A O 1
ATOM 2140 N N . CYS A 1 287 ? -14.661 -1.887 24.469 1.00 92.38 287 CYS A N 1
ATOM 2141 C CA . CYS A 1 287 ? -15.948 -1.713 25.143 1.00 92.38 287 CYS A CA 1
ATOM 2142 C C . CYS A 1 287 ? -17.080 -1.395 24.165 1.00 92.38 287 CYS A C 1
ATOM 2144 O O . CYS A 1 287 ? -18.244 -1.708 24.411 1.00 92.38 287 CYS A O 1
ATOM 2146 N N . GLN A 1 288 ? -16.743 -0.740 23.061 1.00 93.88 288 GLN A N 1
ATOM 2147 C CA . GLN A 1 288 ? -17.703 -0.311 22.060 1.00 93.88 288 GLN A CA 1
ATOM 2148 C C . GLN A 1 288 ? -17.561 -1.095 20.753 1.00 93.88 288 GLN A C 1
ATOM 2150 O O . GLN A 1 288 ? -18.324 -0.846 19.825 1.00 93.88 288 GLN A O 1
ATOM 2155 N N . GLY A 1 289 ? -16.630 -2.051 20.683 1.00 94.81 289 GLY A N 1
ATOM 2156 C CA . GLY A 1 289 ? -16.338 -2.825 19.479 1.00 94.81 289 GLY A CA 1
ATOM 2157 C C . GLY A 1 289 ? -15.817 -1.963 18.329 1.00 94.81 289 GLY A C 1
ATOM 2158 O O . GLY A 1 289 ? -16.149 -2.233 17.185 1.00 94.81 289 GLY A O 1
ATOM 2159 N N . ARG A 1 290 ? -15.060 -0.891 18.593 1.00 95.94 290 ARG A N 1
ATOM 2160 C CA . ARG A 1 290 ? -14.588 0.022 17.536 1.00 95.94 290 ARG A CA 1
ATOM 2161 C C . ARG A 1 290 ? -13.103 -0.134 17.265 1.00 95.94 290 ARG A C 1
ATOM 2163 O O . ARG A 1 290 ? -12.300 -0.214 18.194 1.00 95.94 290 ARG A O 1
ATOM 2170 N N . VAL A 1 291 ? -12.735 -0.091 15.988 1.00 96.50 291 VAL A N 1
ATOM 2171 C CA . VAL A 1 291 ? -11.340 -0.104 15.535 1.00 96.50 291 VAL A CA 1
ATOM 2172 C C . VAL A 1 291 ? -11.104 1.079 14.602 1.00 96.50 291 VAL A C 1
ATOM 2174 O O . VAL A 1 291 ? -11.690 1.158 13.523 1.00 96.50 291 VAL A O 1
ATOM 2177 N N . GLY A 1 292 ? -10.233 2.004 15.006 1.00 95.44 292 GLY A N 1
ATOM 2178 C CA . GLY A 1 292 ? -9.773 3.095 14.148 1.00 95.44 292 GLY A CA 1
ATOM 2179 C C . GLY A 1 292 ? -8.608 2.635 13.276 1.00 95.44 292 GLY A C 1
ATOM 2180 O O . GLY A 1 292 ? -7.651 2.047 13.786 1.00 95.44 292 GLY A O 1
ATOM 2181 N N . TYR A 1 293 ? -8.652 2.911 11.974 1.00 93.06 293 TYR A N 1
ATOM 2182 C CA . TYR A 1 293 ? -7.608 2.501 11.031 1.00 93.06 293 TYR A CA 1
ATOM 2183 C C . TYR A 1 293 ? -7.415 3.504 9.887 1.00 93.06 293 TYR A C 1
ATOM 2185 O O . TYR A 1 293 ? -8.254 4.370 9.627 1.00 93.06 293 TYR A O 1
ATOM 2193 N N . ARG A 1 294 ? -6.273 3.398 9.205 1.00 87.94 294 ARG A N 1
ATOM 2194 C CA . ARG A 1 294 ? -5.863 4.277 8.102 1.00 87.94 294 ARG A CA 1
ATOM 2195 C C . ARG A 1 294 ? -5.306 3.452 6.955 1.00 87.94 294 ARG A C 1
ATOM 2197 O O . ARG A 1 294 ? -4.325 2.758 7.182 1.00 87.94 294 ARG A O 1
ATOM 2204 N N . CYS A 1 295 ? -5.880 3.567 5.761 1.00 77.94 295 CYS A N 1
ATOM 2205 C CA . CYS A 1 295 ? -5.389 2.863 4.565 1.00 77.94 295 CYS A CA 1
ATOM 2206 C C . CYS A 1 295 ? -4.550 3.760 3.659 1.00 77.94 295 CYS A C 1
ATOM 2208 O O . CYS A 1 295 ? -3.509 3.340 3.188 1.00 77.94 295 CYS A O 1
ATOM 2210 N N . SER A 1 296 ? -4.923 5.030 3.503 1.00 69.00 296 SER A N 1
ATOM 2211 C CA . SER A 1 296 ? -4.158 6.003 2.718 1.00 69.00 296 SER A CA 1
ATOM 2212 C C . SER A 1 296 ? -3.761 7.204 3.563 1.00 69.00 296 SER A C 1
ATOM 2214 O O . SER A 1 296 ? -4.193 7.343 4.714 1.00 69.00 296 SER A O 1
ATOM 2216 N N . ASP A 1 297 ? -2.948 8.110 3.006 1.00 60.31 297 ASP A N 1
ATOM 2217 C CA . ASP A 1 297 ? -2.504 9.252 3.798 1.00 60.31 297 ASP A CA 1
ATOM 2218 C C . ASP A 1 297 ? -3.637 10.191 4.246 1.00 60.31 297 ASP A C 1
ATOM 2220 O O . ASP A 1 297 ? -3.498 10.900 5.249 1.00 60.31 297 ASP A O 1
ATOM 2224 N N . GLU A 1 298 ? -4.759 10.139 3.535 1.00 63.09 298 GLU A N 1
ATOM 2225 C CA . GLU A 1 298 ? -5.833 11.126 3.594 1.00 63.09 298 GLU A CA 1
ATOM 2226 C C . GLU A 1 298 ? -7.102 10.590 4.262 1.00 63.09 298 GLU A C 1
ATOM 2228 O O . GLU A 1 298 ? -7.927 11.375 4.727 1.00 63.09 298 GLU A O 1
ATOM 2233 N N . VAL A 1 299 ? -7.264 9.264 4.355 1.00 77.81 299 VAL A N 1
ATOM 2234 C CA . VAL A 1 299 ? -8.533 8.660 4.778 1.00 77.81 299 VAL A CA 1
ATOM 2235 C C . VAL A 1 299 ? -8.375 7.870 6.075 1.00 77.81 299 VAL A C 1
ATOM 2237 O O . VAL A 1 299 ? -7.781 6.791 6.113 1.00 77.81 299 VAL A O 1
ATOM 2240 N N . ILE A 1 300 ? -8.976 8.407 7.138 1.00 88.81 300 ILE A N 1
ATOM 2241 C CA . ILE A 1 300 ? -9.168 7.736 8.426 1.00 88.81 300 ILE A CA 1
ATOM 2242 C C . ILE A 1 300 ? -10.563 7.110 8.464 1.00 88.81 300 ILE A C 1
ATOM 2244 O O . ILE A 1 300 ? -11.566 7.776 8.183 1.00 88.81 300 ILE A O 1
ATOM 2248 N N . ARG A 1 301 ? -10.624 5.830 8.828 1.00 90.75 301 ARG A N 1
ATOM 2249 C CA . ARG A 1 301 ? -11.851 5.037 8.896 1.00 90.75 301 ARG A CA 1
ATOM 2250 C C . ARG A 1 301 ? -12.033 4.441 10.288 1.00 90.75 301 ARG A C 1
ATOM 2252 O O . ARG A 1 301 ? -11.097 4.343 11.079 1.00 90.75 301 ARG A O 1
ATOM 2259 N N . GLU A 1 302 ? -13.268 4.062 10.568 1.00 94.50 302 GLU A N 1
ATOM 2260 C CA . GLU A 1 302 ? -13.672 3.359 11.780 1.00 94.50 302 GLU A CA 1
ATOM 2261 C C . GLU A 1 302 ? -14.422 2.104 11.345 1.00 94.50 302 GLU A C 1
ATOM 2263 O O . GLU A 1 302 ? -15.309 2.187 10.495 1.00 94.50 302 GLU A O 1
ATOM 2268 N N . LEU A 1 303 ? -14.038 0.955 11.893 1.00 95.00 303 LEU A N 1
ATOM 2269 C CA . LEU A 1 303 ? -14.796 -0.284 11.788 1.00 95.00 303 LEU A CA 1
ATOM 2270 C C . LEU A 1 303 ? -15.609 -0.441 13.073 1.00 95.00 303 LEU A C 1
ATOM 2272 O O . LEU A 1 303 ? -15.053 -0.350 14.171 1.00 95.00 303 LEU A O 1
ATOM 2276 N N . GLN A 1 304 ? -16.905 -0.698 12.918 1.00 95.25 304 GLN A N 1
ATOM 2277 C CA . GLN A 1 304 ? -17.784 -1.108 14.005 1.00 95.25 304 GLN A CA 1
ATOM 2278 C C . GLN A 1 304 ? -17.922 -2.630 13.968 1.00 95.25 304 GLN A C 1
ATOM 2280 O O . GLN A 1 304 ? -18.429 -3.185 12.999 1.00 95.25 304 GLN A O 1
ATOM 2285 N N . VAL A 1 305 ? -17.475 -3.290 15.030 1.00 95.38 305 VAL A N 1
ATOM 2286 C CA . VAL A 1 305 ? -17.659 -4.723 15.252 1.00 95.38 305 VAL A CA 1
ATOM 2287 C C . VAL A 1 305 ? -18.987 -4.910 15.996 1.00 95.38 305 VAL A C 1
ATOM 2289 O O . VAL A 1 305 ? -19.167 -4.279 17.054 1.00 95.38 305 VAL A O 1
ATOM 2292 N N . PRO A 1 306 ? -19.934 -5.682 15.430 1.00 86.94 306 PRO A N 1
ATOM 2293 C CA . PRO A 1 306 ? -21.217 -5.953 16.069 1.00 86.94 306 PRO A CA 1
ATOM 2294 C C . PRO A 1 306 ? -21.023 -6.665 17.412 1.00 86.94 306 PRO A C 1
ATOM 2296 O O . PRO A 1 306 ? -20.112 -7.512 17.543 1.00 86.94 306 PRO A O 1
#

pLDDT: mean 75.78, std 16.77, range [28.52, 96.5]

Foldseek 3Di:
DDDDDDDDPPPPPPPPPPPLVVLLVVLLVCCVDNDPVSVLVSLLSLVVSPFFFDDDPDFQAKDFGAFPDVLGDPQTKIKGKAWDWADDDFWIKIWIKMAIASDRVPTDRSVCRRVDDPQGRMDGQDIFIQGHLVSLLQPNPPPVLVQCCCVPPLLVVLLCVQCVPPPCCSVVPVCNVRVSVVSSSVSLVVLLPVQQVVLVVVLQVQLCVQDDPVLDDDPPRDLCPQLQEVSLVSSLVSLVVQLNVLSVVCDPPPSNSSNNNSVSSSVSVSSNSRNDWRKTWRGDNSVQQKTWIDGYPPDIDIRGHD

Secondary structure (DSSP, 8-state):
-------------------HHHHHHHHHHHHHH--HHHHHHHHHHHHHTT------SS-SS-EEE---GGG--SSPEEEEEEEEEEEETTEEEEEEEEEEESSGGGS--TTTGGG--TTSSEEEEEEEEEE-HHHHHHHTS--GGGTTGGGSHHHHHHHHHHTTT-TTTTTTTGGGSHHHHHHHHHHHHHHHHTTHHHHHHHHHHHHHHHS-TTS--BTTB-TTSSTTSHHHHHHHHHHHHHHHHHHHT-SS-HHHHHHHHHHHHHHHHHHHHT-S---EEEEEEGGGTEEEEESSSS-EEEEEP-

Organism: Corallococcus coralloides (strain ATCC 25202 / DSM 2259 / NBRC 100086 / M2) (NCBI:txid1144275)

Sequence (306 aa):
MMTVLGGLLWVLAATPVAKPQGEMDAALKAVKTGDAKTRKDAYATLWKRGMRVSIPRVASEPFALQGPGVLSCPSPLWARLTRRVDDGNGGSTERAVVAFARDRDLLPPAEEVLDLSPDAPAILLRESGWESTRGCDVGGFADPSDKGFERHPAVRKALQACCAGKQDCLGKGWTQDRDCSNQTLDAMNQAREQHRASAANTLTTRLRQCLPAKDKVGPGQDPCALSDSPRCGRYQECLRKVSDDSLARGTGTLDAELALWLEADIGACVARSRQGSACTLIVVDPCQGRVGYRCSDEVIRELQVP

Radius of gyration: 27.75 Å; chains: 1; bounding box: 47×79×94 Å